Protein AF-A0A513X4R6-F1 (afdb_monomer_lite)

Sequence (219 aa):
MKGMVEGLRALVGANGWEYCILWKLSQDNRLLEWMGCCCGGRERGEFYQCADNPTNQPCRDISSFPHRRTRACEELSEFPSSIPMDDSLAFLPSFRNYAEALISNQPLWQTNVIDCSGSHEKEATAKTRALIPIPVGGLVELFAWNHMAEDQHTIDFVVSQCHESIPHAASTYQDLEPSNDCHYQPPSADLRTLPWDMSSDQIRHYNSSLNIFSAEKPA

Radius of gyration: 28.72 Å; chains: 1; bounding box: 83×50×83 Å

Secondary structure (DSSP, 8-state):
-HHHHHHHGGGBSTTSB-EEEEEEE-TTSSEEEEEEEEEGGGT--S-----S---SPPP--SS-------HHHHHHHHS-SEEESSGGGTTSGGGSSHHHHHHHTS-EEEEEEE---SSS----EEEEEEEEEETTTEEEEEEESS-----HHHHHHHHHHHHTTS-------------S----PPP---S---S----GGG--S--------------

Structure (mmCIF, N/CA/C/O backbone):
data_AF-A0A513X4R6-F1
#
_entry.id   AF-A0A513X4R6-F1
#
loop_
_atom_site.group_PDB
_atom_site.id
_atom_site.type_symbol
_atom_site.label_atom_id
_atom_site.label_alt_id
_atom_site.label_comp_id
_atom_site.label_asym_id
_atom_site.label_entity_id
_atom_site.label_seq_id
_atom_site.pdbx_PDB_ins_code
_atom_site.Cartn_x
_atom_site.Cartn_y
_atom_site.Cartn_z
_atom_site.occupancy
_atom_site.B_iso_or_equiv
_atom_site.auth_seq_id
_atom_site.auth_comp_id
_atom_site.auth_asym_id
_atom_site.auth_atom_id
_atom_site.pdbx_PDB_model_num
ATOM 1 N N . MET A 1 1 ? -12.089 -6.020 -1.212 1.00 69.81 1 MET A N 1
ATOM 2 C CA . MET A 1 1 ? -10.639 -6.102 -0.909 1.00 69.81 1 MET A CA 1
ATOM 3 C C . MET A 1 1 ? -9.819 -6.718 -2.035 1.00 69.81 1 MET A C 1
ATOM 5 O O . MET A 1 1 ? -8.995 -5.993 -2.565 1.00 69.81 1 MET A O 1
ATOM 9 N N . LYS A 1 2 ? -10.059 -7.960 -2.499 1.00 74.50 2 LYS A N 1
ATOM 10 C CA . LYS A 1 2 ? -9.310 -8.506 -3.659 1.00 74.50 2 LYS A CA 1
ATOM 11 C C . LYS A 1 2 ? -9.373 -7.608 -4.907 1.00 74.50 2 LYS A C 1
ATOM 13 O O . LYS A 1 2 ? -8.348 -7.385 -5.531 1.00 74.50 2 LYS A O 1
ATOM 18 N N . GLY A 1 3 ? -10.545 -7.039 -5.212 1.00 82.19 3 GLY A N 1
ATOM 19 C CA . GLY A 1 3 ? -10.702 -6.075 -6.310 1.00 82.19 3 GLY A CA 1
ATOM 20 C C . GLY A 1 3 ? -9.907 -4.774 -6.131 1.00 82.19 3 GLY A C 1
ATOM 21 O O . GLY A 1 3 ? -9.359 -4.280 -7.104 1.00 82.19 3 GLY A O 1
ATOM 22 N N . MET A 1 4 ? -9.762 -4.271 -4.898 1.00 87.69 4 MET A N 1
ATOM 23 C CA . MET A 1 4 ? -8.963 -3.064 -4.620 1.00 87.69 4 MET A CA 1
ATOM 24 C C . MET A 1 4 ? -7.484 -3.315 -4.894 1.00 87.69 4 MET A C 1
ATOM 26 O O . MET A 1 4 ? -6.848 -2.556 -5.609 1.00 87.69 4 MET A O 1
ATOM 30 N N . VAL A 1 5 ? -6.945 -4.414 -4.356 1.00 88.94 5 VAL A N 1
ATOM 31 C CA . VAL A 1 5 ? -5.538 -4.786 -4.565 1.00 88.94 5 VAL A CA 1
ATOM 32 C C . VAL A 1 5 ? -5.262 -5.067 -6.046 1.00 88.94 5 VAL A C 1
ATOM 34 O O . VAL A 1 5 ? -4.182 -4.755 -6.535 1.00 88.94 5 VAL A O 1
ATOM 37 N N . GLU A 1 6 ? -6.241 -5.611 -6.779 1.00 88.56 6 GLU A N 1
ATOM 38 C CA . GLU A 1 6 ? -6.140 -5.778 -8.232 1.00 88.56 6 GLU A CA 1
ATOM 39 C C . GLU A 1 6 ? -6.065 -4.434 -8.967 1.00 88.56 6 GLU A C 1
ATOM 41 O O . GLU A 1 6 ? -5.218 -4.280 -9.842 1.00 88.56 6 GLU A O 1
ATOM 46 N N . GLY A 1 7 ? -6.886 -3.453 -8.577 1.00 89.62 7 GLY A N 1
ATOM 47 C CA . GLY A 1 7 ? -6.831 -2.090 -9.113 1.00 89.62 7 GLY A CA 1
ATOM 48 C C . GLY A 1 7 ? -5.496 -1.395 -8.832 1.00 89.62 7 GLY A C 1
ATOM 49 O O . GLY A 1 7 ? 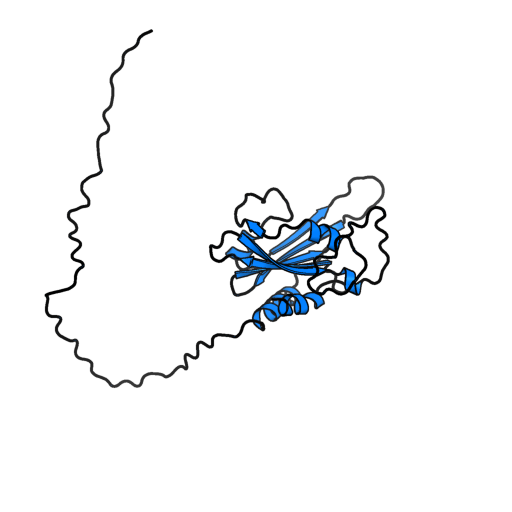-4.899 -0.797 -9.725 1.00 89.62 7 GLY A O 1
ATOM 50 N N . LEU A 1 8 ? -4.960 -1.561 -7.618 1.00 91.62 8 LEU A N 1
ATOM 51 C CA . LEU A 1 8 ? -3.658 -1.014 -7.214 1.00 91.62 8 LEU A CA 1
ATOM 52 C C . LEU A 1 8 ? -2.471 -1.606 -7.988 1.00 91.62 8 LEU A C 1
ATOM 54 O O . LEU A 1 8 ? -1.412 -0.982 -8.034 1.00 91.62 8 LEU A O 1
ATOM 58 N N . ARG A 1 9 ? -2.627 -2.770 -8.632 1.00 90.31 9 ARG A N 1
ATOM 59 C CA . ARG A 1 9 ? -1.540 -3.409 -9.389 1.00 90.31 9 ARG A CA 1
ATOM 60 C C . ARG A 1 9 ? -1.017 -2.545 -10.524 1.00 90.31 9 ARG A C 1
ATOM 62 O O . ARG A 1 9 ? 0.161 -2.656 -10.833 1.00 90.31 9 ARG A O 1
ATOM 69 N N . ALA A 1 10 ? -1.844 -1.664 -11.087 1.00 90.75 10 ALA A N 1
ATOM 70 C CA . ALA A 1 10 ? -1.395 -0.734 -12.114 1.00 90.75 10 ALA A CA 1
ATOM 71 C C . ALA A 1 10 ? -0.215 0.131 -11.646 1.00 90.75 10 ALA A C 1
ATOM 73 O O . ALA A 1 10 ? 0.568 0.553 -12.479 1.00 90.75 10 ALA A O 1
ATOM 74 N N . LEU A 1 11 ? -0.035 0.371 -10.343 1.00 92.62 11 LEU A N 1
ATOM 75 C CA . LEU A 1 11 ? 1.098 1.145 -9.830 1.00 92.62 11 LEU A CA 1
ATOM 76 C C . LEU A 1 11 ? 2.412 0.353 -9.786 1.00 92.62 11 LEU A C 1
ATOM 78 O O . LEU A 1 11 ? 3.480 0.954 -9.743 1.00 92.62 11 LEU A O 1
ATOM 82 N N . VAL A 1 12 ? 2.364 -0.977 -9.780 1.00 91.50 12 VAL A N 1
ATOM 83 C CA . VAL A 1 12 ? 3.515 -1.817 -9.435 1.00 91.50 12 VAL A CA 1
ATOM 84 C C . VAL A 1 12 ? 4.119 -2.467 -10.680 1.00 91.50 12 VAL A C 1
ATOM 86 O O . VAL A 1 12 ? 3.398 -3.005 -11.509 1.00 91.50 12 VAL A O 1
ATOM 89 N N . GLY A 1 13 ? 5.448 -2.477 -10.793 1.00 86.06 13 GLY A N 1
ATOM 90 C CA . GLY A 1 13 ? 6.172 -2.980 -11.958 1.00 86.06 13 GLY A CA 1
ATOM 91 C C . GLY A 1 13 ? 6.623 -1.834 -12.855 1.00 86.06 13 GLY A C 1
ATOM 92 O O . GLY A 1 13 ? 7.565 -1.117 -12.512 1.00 86.06 13 GLY A O 1
ATOM 93 N N . ALA A 1 14 ? 5.970 -1.658 -14.005 1.00 82.06 14 ALA A N 1
ATOM 94 C CA . ALA A 1 14 ? 6.360 -0.657 -15.000 1.00 82.06 14 ALA A CA 1
ATOM 95 C C . ALA A 1 14 ? 6.286 0.795 -14.488 1.00 82.06 14 ALA A C 1
ATOM 97 O O . ALA A 1 14 ? 7.035 1.647 -14.959 1.00 82.06 14 ALA A O 1
ATOM 98 N N . ASN A 1 15 ? 5.439 1.068 -13.490 1.00 86.38 15 ASN A N 1
ATOM 99 C CA . ASN A 1 15 ? 5.277 2.396 -12.887 1.00 86.38 15 ASN A CA 1
ATOM 100 C C . ASN A 1 15 ? 6.241 2.673 -11.716 1.00 86.38 15 ASN A C 1
ATOM 102 O O . ASN A 1 15 ? 6.050 3.612 -10.947 1.00 86.38 15 ASN A O 1
ATOM 106 N N . GLY A 1 16 ? 7.303 1.872 -11.586 1.00 88.88 16 GLY A N 1
ATOM 107 C CA . GLY A 1 16 ? 8.435 2.142 -10.694 1.00 88.88 16 GLY A CA 1
ATOM 108 C C . GLY A 1 16 ? 8.258 1.663 -9.254 1.00 88.88 16 GLY A C 1
ATOM 109 O O . GLY A 1 16 ? 9.260 1.458 -8.567 1.00 88.88 16 GLY A O 1
ATOM 110 N N . TRP A 1 17 ? 7.024 1.413 -8.808 1.00 94.31 17 TRP A N 1
ATOM 111 C CA . TRP A 1 17 ? 6.768 0.773 -7.520 1.00 94.31 17 TRP A CA 1
ATOM 112 C C . TRP A 1 17 ? 7.015 -0.731 -7.588 1.00 94.31 17 TRP A C 1
ATOM 114 O O . TRP A 1 17 ? 6.777 -1.391 -8.595 1.00 94.31 17 TRP A O 1
ATOM 124 N N . GLU A 1 18 ? 7.473 -1.296 -6.485 1.00 92.25 18 GLU A N 1
ATOM 125 C CA . GLU A 1 18 ? 7.954 -2.673 -6.412 1.00 92.25 18 GLU A CA 1
ATOM 126 C C . GLU A 1 18 ? 6.981 -3.593 -5.691 1.00 92.25 18 GLU A C 1
ATOM 128 O O . GLU A 1 18 ? 6.821 -4.762 -6.060 1.00 92.25 18 GLU A O 1
ATOM 133 N N . TYR A 1 19 ? 6.281 -3.047 -4.701 1.00 94.12 19 TYR A N 1
ATOM 134 C CA . TYR A 1 19 ? 5.102 -3.668 -4.129 1.00 94.12 19 TYR A CA 1
ATOM 135 C C . TYR A 1 19 ? 4.102 -2.642 -3.602 1.00 94.12 19 TYR A C 1
ATOM 137 O O . TYR A 1 19 ? 4.440 -1.488 -3.332 1.00 94.12 19 TYR A O 1
ATOM 145 N N . CYS A 1 20 ? 2.872 -3.121 -3.432 1.00 95.19 20 CYS A N 1
ATOM 146 C CA . CYS A 1 20 ? 1.808 -2.473 -2.687 1.00 95.19 20 CYS A CA 1
ATOM 147 C C . CYS A 1 20 ? 1.330 -3.395 -1.561 1.00 95.19 20 CYS A C 1
ATOM 149 O O . CYS A 1 20 ? 1.237 -4.607 -1.770 1.00 95.19 20 CYS A O 1
ATOM 151 N N . ILE A 1 21 ? 0.967 -2.849 -0.404 1.00 95.62 21 ILE A N 1
ATOM 152 C CA . ILE A 1 21 ? 0.267 -3.572 0.665 1.00 95.62 21 ILE A CA 1
ATOM 153 C C . ILE A 1 21 ? -0.992 -2.793 1.032 1.00 95.62 21 ILE A C 1
ATOM 155 O O . ILE A 1 21 ? -0.954 -1.577 1.202 1.00 95.62 21 ILE A O 1
ATOM 159 N N . LEU A 1 22 ? -2.111 -3.502 1.158 1.00 95.38 22 LEU A N 1
ATOM 160 C CA . LEU A 1 22 ? -3.358 -2.967 1.680 1.00 95.38 22 LEU A CA 1
ATOM 161 C C . LEU A 1 22 ? -3.518 -3.389 3.139 1.00 95.38 22 LEU A C 1
ATOM 163 O O . LEU A 1 22 ? -3.647 -4.579 3.440 1.00 95.38 22 LEU A O 1
ATOM 167 N N . TRP A 1 23 ? -3.583 -2.399 4.016 1.00 95.56 23 TRP A N 1
ATOM 168 C CA . TRP A 1 23 ? -3.818 -2.539 5.443 1.00 95.56 23 TRP A CA 1
ATOM 169 C C . TRP A 1 23 ? -5.211 -2.038 5.817 1.00 95.56 23 TRP A C 1
ATOM 171 O O . TRP A 1 23 ? -5.737 -1.094 5.221 1.00 95.56 23 TRP A O 1
ATOM 181 N N . LYS A 1 24 ? -5.800 -2.645 6.844 1.00 94.50 24 LYS A N 1
ATOM 182 C CA . LYS A 1 24 ? -7.063 -2.212 7.441 1.00 94.50 24 LYS A CA 1
ATOM 183 C C . LYS A 1 24 ? -6.896 -2.049 8.943 1.00 94.50 24 LYS A C 1
ATOM 185 O O . LYS A 1 24 ? -6.388 -2.948 9.599 1.00 94.50 24 LYS A O 1
ATOM 190 N N . LEU A 1 25 ? -7.354 -0.934 9.492 1.00 94.12 25 LEU A N 1
ATOM 191 C CA . LEU A 1 25 ? -7.389 -0.735 10.931 1.00 94.12 25 LEU A CA 1
ATOM 192 C C . LEU A 1 25 ? -8.422 -1.681 11.569 1.00 94.12 25 LEU A C 1
ATOM 194 O O . LEU A 1 25 ? -9.557 -1.808 11.095 1.00 94.12 25 LEU A O 1
ATOM 198 N N . SER A 1 26 ? -8.015 -2.370 12.631 1.00 94.19 26 SER A N 1
ATOM 199 C CA . SER A 1 26 ? -8.870 -3.257 13.413 1.00 94.19 26 SER A CA 1
ATOM 200 C C . SER A 1 26 ? -10.018 -2.477 14.059 1.00 94.19 26 SER A C 1
ATOM 202 O O . SER A 1 26 ? -9.937 -1.269 14.262 1.00 94.19 26 SER A O 1
ATOM 204 N N . GLN A 1 27 ? -11.105 -3.164 14.421 1.00 91.44 27 GLN A N 1
ATOM 205 C CA . GLN A 1 27 ? -12.296 -2.517 14.998 1.00 91.44 27 GLN A CA 1
ATOM 206 C C . GLN A 1 27 ? -12.017 -1.763 16.307 1.00 91.44 27 GLN A C 1
ATOM 208 O O . GLN A 1 27 ? -12.698 -0.791 16.620 1.00 91.44 27 GLN A O 1
ATOM 213 N N . ASP A 1 28 ? -11.035 -2.224 17.077 1.00 93.81 28 ASP A N 1
ATOM 214 C CA . ASP A 1 28 ? -10.584 -1.602 18.321 1.00 93.81 28 ASP A CA 1
ATOM 215 C C . ASP A 1 28 ? -9.475 -0.555 18.109 1.00 93.81 28 ASP A C 1
ATOM 217 O O . ASP A 1 28 ? -8.982 0.012 19.084 1.00 93.81 28 ASP A O 1
ATOM 221 N N . ASN A 1 29 ? -9.103 -0.276 16.853 1.00 91.62 29 ASN A N 1
ATOM 222 C CA . ASN A 1 29 ? -8.068 0.671 16.433 1.00 91.62 29 ASN A CA 1
ATOM 223 C C . ASN A 1 29 ? -6.667 0.383 16.992 1.00 91.62 29 ASN A C 1
ATOM 225 O O . ASN A 1 29 ? -5.866 1.300 17.178 1.00 91.62 29 ASN A O 1
ATOM 229 N N . ARG A 1 30 ? -6.361 -0.886 17.279 1.00 92.69 30 ARG A N 1
ATOM 230 C CA . ARG A 1 30 ? -5.084 -1.291 17.889 1.00 92.69 30 ARG A CA 1
ATOM 231 C C . ARG A 1 30 ? -4.115 -1.933 16.918 1.00 92.69 30 ARG A C 1
ATOM 233 O O . ARG A 1 30 ? -2.914 -1.895 17.167 1.00 92.69 30 ARG A O 1
ATOM 240 N N . LEU A 1 31 ? -4.617 -2.529 15.844 1.00 94.50 31 LEU A N 1
ATOM 241 C CA . LEU A 1 31 ? -3.823 -3.279 14.883 1.00 94.50 31 LEU A CA 1
ATOM 242 C C . LEU A 1 31 ? -4.144 -2.809 13.467 1.00 94.50 31 LEU A C 1
ATOM 244 O O . LEU A 1 31 ? -5.296 -2.543 13.141 1.00 94.50 31 LEU A O 1
ATOM 248 N N . LEU A 1 32 ? -3.141 -2.775 12.603 1.00 94.81 32 LEU A N 1
ATOM 249 C CA . LEU A 1 32 ? -3.330 -2.823 11.163 1.00 94.81 32 LEU A CA 1
ATOM 250 C C . LEU A 1 32 ? -3.281 -4.270 10.709 1.00 94.81 32 LEU A C 1
ATOM 252 O O . LEU A 1 32 ? -2.264 -4.938 10.862 1.00 94.81 32 LEU A O 1
ATOM 256 N N . GLU A 1 33 ? -4.378 -4.748 10.147 1.00 95.50 33 GLU A N 1
ATOM 257 C CA . GLU A 1 33 ? -4.534 -6.086 9.599 1.00 95.50 33 GLU A CA 1
ATOM 258 C C . GLU A 1 33 ? -4.172 -6.087 8.112 1.00 95.50 33 GLU A C 1
ATOM 260 O O . GLU A 1 33 ? -4.606 -5.224 7.343 1.00 95.50 33 GLU A O 1
ATOM 265 N N . TRP A 1 34 ? -3.369 -7.063 7.698 1.00 94.44 34 TRP A N 1
ATOM 266 C CA . TRP A 1 34 ? -3.005 -7.256 6.301 1.00 94.44 34 TRP A CA 1
ATOM 267 C C . TRP A 1 34 ? -4.203 -7.766 5.500 1.00 94.44 34 TRP A C 1
ATOM 269 O O . TRP A 1 34 ? -4.712 -8.860 5.754 1.00 94.44 34 TRP A O 1
ATOM 279 N N . MET A 1 35 ? -4.605 -7.033 4.461 1.00 93.19 35 MET A N 1
ATOM 280 C CA . MET A 1 35 ? -5.736 -7.415 3.605 1.00 93.19 35 MET A CA 1
ATOM 281 C C . MET A 1 35 ? -5.313 -7.974 2.245 1.00 93.19 35 MET A C 1
ATOM 283 O O . MET A 1 35 ? -6.104 -8.650 1.582 1.00 93.19 35 MET A O 1
ATOM 287 N N . GLY A 1 36 ? -4.081 -7.706 1.816 1.00 92.69 36 GLY A N 1
ATOM 288 C CA . GLY A 1 36 ? -3.514 -8.218 0.572 1.00 92.69 36 GLY A CA 1
ATOM 289 C C . GLY A 1 36 ? -2.332 -7.385 0.089 1.00 92.69 36 GLY A C 1
ATOM 290 O O . GLY A 1 36 ? -2.108 -6.278 0.568 1.00 92.69 36 GLY A O 1
ATOM 291 N N . CYS A 1 37 ? -1.592 -7.910 -0.885 1.00 93.06 37 CYS A N 1
ATOM 292 C CA . CYS A 1 37 ? -0.510 -7.186 -1.545 1.00 93.06 37 CYS A CA 1
ATOM 293 C C . CYS A 1 37 ? -0.460 -7.474 -3.044 1.00 93.06 37 CYS A C 1
ATOM 295 O O . CYS A 1 37 ? -1.049 -8.446 -3.536 1.00 93.06 37 CYS A O 1
ATOM 297 N N . CYS A 1 38 ? 0.286 -6.628 -3.742 1.00 90.56 38 CYS A N 1
ATOM 298 C CA . CYS A 1 38 ? 0.672 -6.809 -5.127 1.00 90.56 38 CYS A CA 1
ATOM 299 C C . CYS A 1 38 ? 2.179 -6.571 -5.282 1.00 90.56 38 CYS A C 1
ATOM 301 O O . CYS A 1 38 ? 2.743 -5.740 -4.574 1.00 90.56 38 CYS A O 1
ATOM 303 N N . CYS A 1 39 ? 2.851 -7.314 -6.165 1.00 90.25 39 CYS A N 1
ATOM 304 C CA . CYS A 1 39 ? 4.290 -7.167 -6.403 1.00 90.25 39 CYS A CA 1
ATOM 305 C C . CYS A 1 39 ? 4.621 -6.996 -7.894 1.00 90.25 39 CYS A C 1
ATOM 307 O O . CYS A 1 39 ? 3.942 -7.535 -8.768 1.00 90.25 39 CYS A O 1
ATOM 309 N N . GLY A 1 40 ? 5.714 -6.289 -8.192 1.00 84.56 40 GLY A N 1
ATOM 310 C CA . GLY A 1 40 ? 6.138 -5.967 -9.563 1.00 84.56 40 GLY A CA 1
ATOM 311 C C . GLY A 1 40 ? 6.750 -7.145 -10.320 1.00 84.56 40 GLY A C 1
ATOM 312 O O . GLY A 1 40 ? 7.066 -7.039 -11.505 1.00 84.56 40 GLY A O 1
ATOM 313 N N . GLY A 1 41 ? 6.905 -8.296 -9.654 1.00 75.25 41 GLY A N 1
ATOM 314 C CA . GLY A 1 41 ? 7.502 -9.499 -10.233 1.00 75.25 41 GLY A CA 1
ATOM 315 C C . GLY A 1 41 ? 6.713 -10.094 -11.401 1.00 75.25 41 GLY A C 1
ATOM 316 O O . GLY A 1 41 ? 7.286 -10.841 -12.191 1.00 75.25 41 GLY A O 1
ATOM 317 N N . ARG A 1 42 ? 5.426 -9.747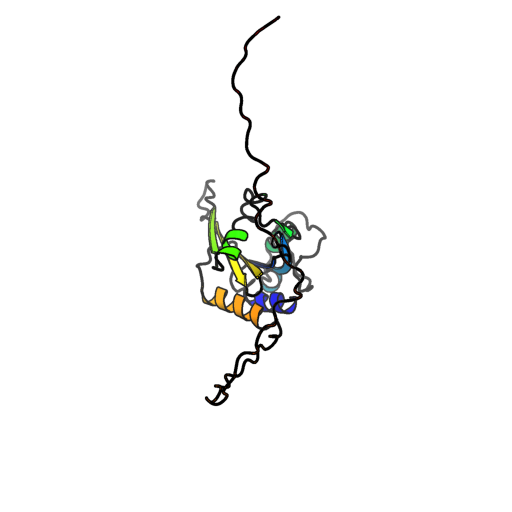 -11.546 1.00 68.69 42 ARG A N 1
ATOM 318 C CA . ARG A 1 42 ? 4.594 -10.185 -12.674 1.00 68.69 42 ARG A CA 1
ATOM 319 C C . ARG A 1 42 ? 4.964 -9.498 -13.989 1.00 68.69 42 ARG A C 1
ATOM 321 O O . ARG A 1 42 ? 4.973 -10.159 -15.021 1.00 68.69 42 ARG A O 1
ATOM 328 N N . GLU A 1 43 ? 5.238 -8.197 -13.960 1.00 61.41 43 GLU A N 1
ATOM 329 C CA . GLU A 1 43 ? 5.486 -7.414 -15.178 1.00 61.41 43 GLU A CA 1
ATOM 330 C C . GLU A 1 43 ? 6.949 -7.428 -15.594 1.00 61.41 43 GLU A C 1
ATOM 332 O O . GLU A 1 43 ? 7.246 -7.358 -16.784 1.00 61.41 43 GLU A O 1
ATOM 337 N N . ARG A 1 44 ? 7.871 -7.535 -14.627 1.00 58.19 44 ARG A N 1
ATOM 338 C CA . ARG A 1 44 ? 9.275 -7.249 -14.912 1.00 58.19 44 ARG A CA 1
ATOM 339 C C . ARG A 1 44 ? 9.924 -8.173 -15.927 1.00 58.19 44 ARG A C 1
ATOM 341 O O . ARG A 1 44 ? 10.911 -7.721 -16.467 1.00 58.19 44 ARG A O 1
ATOM 348 N N . GLY A 1 45 ? 9.444 -9.394 -16.203 1.00 51.56 45 GLY A N 1
ATOM 349 C CA . GLY A 1 45 ? 9.945 -10.273 -17.286 1.00 51.56 45 GLY A CA 1
ATOM 350 C C . GLY A 1 45 ? 11.460 -10.576 -17.311 1.00 51.56 45 GLY A C 1
ATOM 351 O O . GLY A 1 45 ? 11.918 -11.398 -18.102 1.00 51.56 45 GLY A O 1
ATOM 352 N N . GLU A 1 46 ? 12.241 -9.947 -16.439 1.00 43.03 46 GLU A N 1
ATOM 353 C CA . GLU A 1 46 ? 13.673 -9.773 -16.552 1.00 43.03 46 GLU A CA 1
ATOM 354 C C . GLU A 1 46 ? 14.373 -10.486 -15.405 1.00 43.03 46 GLU A C 1
ATOM 356 O O . GLU A 1 46 ? 13.980 -10.474 -14.234 1.00 43.03 46 GLU A O 1
ATOM 361 N N . PHE A 1 47 ? 15.421 -11.190 -15.809 1.00 44.38 47 PHE A N 1
ATOM 362 C CA . PHE A 1 47 ? 16.147 -12.169 -15.036 1.00 44.38 47 PHE A CA 1
ATOM 363 C C . PHE A 1 47 ? 17.075 -11.491 -14.024 1.00 44.38 47 PHE A C 1
ATOM 365 O O . PHE A 1 47 ? 18.291 -11.525 -14.186 1.00 44.38 47 PHE A O 1
ATOM 372 N N . TYR A 1 48 ? 16.544 -10.968 -12.921 1.00 44.12 48 TYR A N 1
ATOM 373 C CA . TYR A 1 48 ? 17.387 -10.774 -11.743 1.00 44.12 48 TYR A CA 1
ATOM 374 C C . TYR A 1 48 ? 17.687 -12.152 -11.144 1.00 44.12 48 TYR A C 1
ATOM 376 O O . TYR A 1 48 ? 16.860 -12.776 -10.479 1.00 44.12 48 TYR A O 1
ATOM 384 N N . GLN A 1 49 ? 18.865 -12.688 -11.465 1.00 42.31 49 GLN A N 1
ATOM 385 C CA . GLN A 1 49 ? 19.446 -13.815 -10.745 1.00 42.31 49 GLN A CA 1
ATOM 386 C C . GLN A 1 49 ? 19.888 -13.305 -9.371 1.00 42.31 49 GLN A C 1
ATOM 388 O O . GLN A 1 49 ? 21.033 -12.902 -9.201 1.00 42.31 49 GLN A O 1
ATOM 393 N N . CYS A 1 50 ? 18.988 -13.310 -8.387 1.00 43.50 50 CYS A N 1
ATOM 394 C CA . CYS A 1 50 ? 19.460 -13.472 -7.019 1.00 43.50 50 CYS A CA 1
ATOM 395 C C . CYS A 1 50 ? 19.829 -14.950 -6.889 1.00 43.50 50 CYS A C 1
ATOM 397 O O . CYS A 1 50 ? 18.970 -15.831 -6.994 1.00 43.50 50 CYS A O 1
ATOM 399 N N . ALA A 1 51 ? 21.133 -15.205 -6.837 1.00 45.69 51 ALA A N 1
ATOM 400 C CA . ALA A 1 51 ? 21.666 -16.509 -6.516 1.00 45.69 51 ALA A CA 1
ATOM 401 C C . ALA A 1 51 ? 21.285 -16.853 -5.070 1.00 45.69 51 ALA A C 1
ATOM 403 O O . ALA A 1 51 ? 21.296 -15.996 -4.191 1.00 45.69 51 ALA A O 1
ATOM 404 N N . ASP A 1 52 ? 20.990 -18.133 -4.887 1.00 43.72 52 ASP A N 1
ATOM 405 C CA . ASP A 1 52 ? 20.980 -18.853 -3.622 1.00 43.72 52 ASP A CA 1
ATOM 406 C C . ASP A 1 52 ? 19.704 -18.767 -2.767 1.00 43.72 52 ASP A C 1
ATOM 408 O O . ASP A 1 52 ? 19.515 -17.929 -1.892 1.00 43.72 52 ASP A O 1
ATOM 412 N N . ASN A 1 53 ? 18.909 -19.822 -2.984 1.00 46.38 53 ASN A N 1
ATOM 413 C CA . ASN A 1 53 ? 17.843 -20.384 -2.157 1.00 46.38 53 ASN A CA 1
ATOM 414 C C . ASN A 1 53 ? 16.418 -19.874 -2.452 1.00 46.38 53 ASN A C 1
ATOM 416 O O . ASN A 1 53 ? 15.920 -18.979 -1.770 1.00 46.38 53 ASN A O 1
ATOM 420 N N . PRO A 1 54 ? 15.696 -20.478 -3.423 1.00 52.59 54 PRO A N 1
ATOM 421 C CA . PRO A 1 54 ? 14.259 -20.286 -3.486 1.00 52.59 54 PRO A CA 1
ATOM 422 C C . PRO A 1 54 ? 13.672 -20.894 -2.213 1.00 52.59 54 PRO A C 1
ATOM 424 O O . PRO A 1 54 ? 13.576 -22.114 -2.072 1.00 52.59 54 PRO A O 1
ATOM 427 N N . THR A 1 55 ? 13.243 -20.057 -1.273 1.00 55.78 55 THR A N 1
ATOM 428 C CA . THR A 1 55 ? 12.204 -20.493 -0.350 1.00 55.78 55 THR A CA 1
ATOM 429 C C . THR A 1 55 ? 11.071 -21.021 -1.231 1.00 55.78 55 THR A C 1
ATOM 431 O O . THR A 1 55 ? 10.518 -20.290 -2.050 1.00 55.78 55 THR A O 1
ATOM 434 N N . ASN A 1 56 ? 10.741 -22.313 -1.115 1.00 58.31 56 ASN A N 1
ATOM 435 C CA . ASN A 1 56 ? 9.665 -22.977 -1.876 1.00 58.31 56 ASN A CA 1
ATOM 436 C C . ASN A 1 56 ? 8.269 -22.366 -1.613 1.00 58.31 56 ASN A C 1
ATOM 438 O O . ASN A 1 56 ? 7.247 -22.938 -1.987 1.00 58.31 56 ASN A O 1
ATOM 442 N N . GLN A 1 57 ? 8.206 -21.233 -0.917 1.00 68.12 57 GLN A N 1
ATOM 443 C CA . GLN A 1 57 ? 6.986 -20.538 -0.588 1.00 68.12 57 GLN A CA 1
ATOM 444 C C . GLN A 1 57 ? 6.544 -19.674 -1.774 1.00 68.12 57 GLN A C 1
ATOM 446 O O . GLN A 1 57 ? 7.351 -18.930 -2.348 1.00 68.12 57 GLN A O 1
ATOM 451 N N . PRO A 1 58 ? 5.258 -19.739 -2.150 1.00 74.62 58 PRO A N 1
ATOM 452 C CA . PRO A 1 58 ? 4.717 -18.882 -3.191 1.00 74.62 58 PRO A CA 1
ATOM 453 C C . PRO A 1 58 ? 4.811 -17.405 -2.785 1.00 74.62 58 PRO A C 1
ATOM 455 O O . PRO A 1 58 ? 4.907 -17.063 -1.603 1.00 74.62 58 PRO A O 1
ATOM 458 N N . CYS A 1 59 ? 4.805 -16.514 -3.777 1.00 84.75 59 CYS A N 1
ATOM 459 C CA . CYS A 1 59 ? 4.648 -15.083 -3.531 1.00 84.75 59 CYS A CA 1
ATOM 460 C C . CYS A 1 59 ? 3.335 -14.824 -2.769 1.00 84.75 59 CYS A C 1
ATOM 462 O O . CYS A 1 59 ? 2.332 -15.490 -3.027 1.00 84.75 59 CYS A O 1
ATOM 464 N N . ARG A 1 60 ? 3.335 -13.851 -1.848 1.00 86.88 60 ARG A N 1
ATOM 465 C CA . ARG A 1 60 ? 2.131 -13.433 -1.109 1.00 86.88 60 ARG A CA 1
ATOM 466 C C . ARG A 1 60 ? 1.143 -12.609 -1.946 1.00 86.88 60 ARG A C 1
ATOM 468 O O . ARG A 1 60 ? 0.068 -12.290 -1.443 1.00 86.88 60 ARG A O 1
ATOM 475 N N . ASP A 1 61 ? 1.502 -12.265 -3.186 1.00 85.88 61 ASP A N 1
ATOM 476 C CA . ASP A 1 61 ? 0.635 -11.528 -4.111 1.00 85.88 61 ASP A CA 1
ATOM 477 C C . ASP A 1 61 ? -0.731 -12.221 -4.234 1.00 85.88 61 ASP A C 1
ATOM 479 O O . ASP A 1 61 ? -0.830 -13.426 -4.478 1.00 85.88 61 ASP A O 1
ATOM 483 N N . ILE A 1 62 ? -1.803 -11.446 -4.054 1.00 76.69 62 ILE A N 1
ATOM 484 C CA . ILE A 1 62 ? -3.175 -11.968 -4.052 1.00 76.69 62 ILE A CA 1
ATOM 485 C C . ILE A 1 62 ? -3.618 -12.493 -5.431 1.00 76.69 62 ILE A C 1
ATOM 487 O O . ILE A 1 62 ? -4.589 -13.253 -5.534 1.00 76.69 62 ILE A O 1
ATOM 491 N N . SER A 1 63 ? -2.923 -12.087 -6.499 1.00 66.38 63 SER A N 1
ATOM 492 C CA . SER A 1 63 ? -3.082 -12.646 -7.837 1.00 66.38 63 SER A CA 1
ATOM 493 C C . SER A 1 63 ? -2.149 -13.846 -7.987 1.00 66.38 63 SER A C 1
ATOM 495 O O . SER A 1 63 ? -0.942 -13.726 -8.155 1.00 66.38 63 SER A O 1
ATOM 497 N N . SER A 1 64 ? -2.729 -15.041 -7.912 1.00 58.84 64 SER A N 1
ATOM 498 C CA . SER A 1 64 ? -2.040 -16.338 -7.892 1.00 58.84 64 SER A CA 1
ATOM 499 C C . SER A 1 64 ? -1.344 -16.717 -9.212 1.00 58.84 64 SER A C 1
ATOM 501 O O . SER A 1 64 ? -1.175 -17.904 -9.491 1.00 58.84 64 SER A O 1
ATOM 503 N N . PHE A 1 65 ? -0.982 -15.750 -10.060 1.00 63.91 65 PHE A N 1
ATOM 504 C CA . PHE A 1 65 ? -0.243 -16.037 -11.281 1.00 63.91 65 PHE A CA 1
ATOM 505 C C . PHE A 1 65 ? 1.184 -16.435 -10.906 1.00 63.91 65 PHE A C 1
ATOM 507 O O . PHE A 1 65 ? 1.888 -15.644 -10.276 1.00 63.91 65 PHE A O 1
ATOM 514 N N . PRO A 1 66 ? 1.634 -17.645 -11.270 1.00 70.38 66 PRO A N 1
ATOM 515 C CA . PRO A 1 66 ? 2.999 -18.048 -10.998 1.00 70.38 66 PR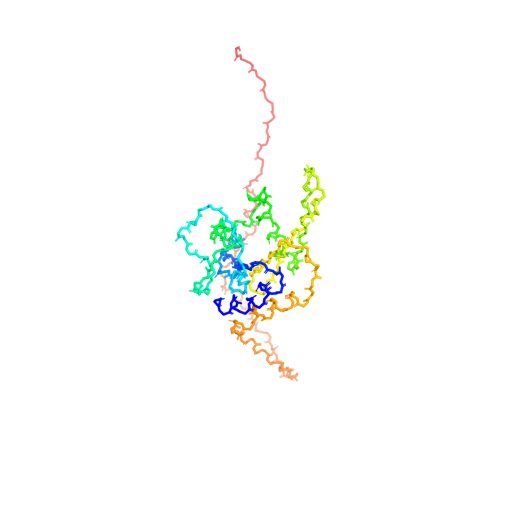O A CA 1
ATOM 516 C C . PRO A 1 66 ? 3.945 -17.128 -11.768 1.00 70.38 66 PRO A C 1
ATOM 518 O O . PRO A 1 66 ? 3.893 -17.039 -12.993 1.00 70.38 66 PRO A O 1
ATOM 521 N N . HIS A 1 67 ? 4.812 -16.444 -11.034 1.00 75.56 67 HIS A N 1
ATOM 522 C CA . HIS A 1 67 ? 5.892 -15.643 -11.586 1.00 75.56 67 HIS A CA 1
ATOM 523 C C . HIS A 1 67 ? 7.185 -15.959 -10.837 1.00 75.56 67 HIS A C 1
ATOM 525 O O . HIS A 1 67 ? 7.177 -16.504 -9.727 1.00 75.56 67 HIS A O 1
ATOM 531 N N . ARG A 1 68 ? 8.324 -15.633 -11.451 1.00 75.94 68 ARG A N 1
ATOM 532 C CA . ARG A 1 68 ? 9.619 -15.775 -10.786 1.00 75.94 68 ARG A CA 1
ATOM 533 C C . ARG A 1 68 ? 9.676 -14.812 -9.595 1.00 75.94 68 ARG A C 1
ATOM 535 O O . ARG A 1 68 ? 9.302 -13.647 -9.734 1.00 75.94 68 ARG A O 1
ATOM 542 N N . ARG A 1 69 ? 10.128 -15.296 -8.432 1.00 79.00 69 ARG A N 1
ATOM 543 C CA . ARG A 1 69 ? 10.283 -14.461 -7.232 1.00 79.00 69 ARG A CA 1
ATOM 544 C C . ARG A 1 69 ? 11.308 -13.353 -7.482 1.00 79.00 69 ARG A C 1
ATOM 546 O O . ARG A 1 69 ? 12.331 -13.583 -8.125 1.00 79.00 69 ARG A O 1
ATOM 553 N N . THR A 1 70 ? 11.011 -12.171 -6.963 1.00 82.75 70 THR A N 1
ATOM 554 C CA . THR A 1 70 ? 11.898 -11.004 -6.941 1.00 82.75 70 THR A CA 1
ATOM 555 C C . THR A 1 70 ? 12.199 -10.624 -5.491 1.00 82.75 70 THR A C 1
ATOM 557 O O . THR A 1 70 ? 11.574 -11.148 -4.566 1.00 82.75 70 THR A O 1
ATOM 560 N N . ARG A 1 71 ? 13.095 -9.651 -5.286 1.00 85.25 71 ARG A N 1
ATOM 561 C CA . ARG A 1 71 ? 13.356 -9.063 -3.963 1.00 85.25 71 ARG A CA 1
ATOM 562 C C . ARG A 1 71 ? 12.079 -8.544 -3.283 1.00 85.25 71 ARG A C 1
ATOM 564 O O . ARG A 1 71 ? 11.948 -8.655 -2.071 1.00 85.25 71 ARG A O 1
ATOM 571 N N . ALA A 1 72 ? 11.099 -8.063 -4.056 1.00 88.19 72 ALA A N 1
ATOM 572 C CA . ALA A 1 72 ? 9.785 -7.675 -3.533 1.00 88.19 72 ALA A CA 1
ATOM 573 C C . ALA A 1 72 ? 9.069 -8.841 -2.860 1.00 88.19 72 ALA A C 1
ATOM 575 O O . ALA A 1 72 ? 8.497 -8.683 -1.790 1.00 88.19 72 ALA A O 1
ATOM 576 N N . CYS A 1 73 ? 9.121 -10.030 -3.463 1.00 87.94 73 CYS A N 1
ATOM 577 C CA . CYS A 1 73 ? 8.492 -11.218 -2.899 1.00 87.94 73 CYS A CA 1
ATOM 578 C C . CYS A 1 73 ? 9.133 -11.625 -1.573 1.00 87.94 73 CYS A C 1
ATOM 580 O O . CYS A 1 73 ? 8.428 -12.111 -0.693 1.00 87.94 73 CYS A O 1
ATOM 582 N N . GLU A 1 74 ? 10.457 -11.479 -1.466 1.00 86.50 74 GLU A N 1
ATOM 583 C CA . GLU A 1 74 ? 11.227 -11.755 -0.250 1.00 86.50 74 GLU A CA 1
ATOM 584 C C . GLU A 1 74 ? 10.876 -10.762 0.860 1.00 86.50 74 GLU A C 1
ATOM 586 O O . GLU A 1 74 ? 10.506 -11.192 1.947 1.00 86.50 74 GLU A O 1
ATOM 591 N N . GLU A 1 75 ? 10.875 -9.454 0.578 1.00 88.12 75 GLU A N 1
ATOM 592 C CA . GLU A 1 75 ? 10.470 -8.451 1.572 1.00 88.12 75 GLU A CA 1
ATOM 593 C C . GLU A 1 75 ? 9.015 -8.667 2.015 1.00 88.12 75 GLU A C 1
ATOM 595 O O . GLU A 1 75 ? 8.744 -8.744 3.210 1.00 88.12 75 GLU A O 1
ATOM 600 N N . LEU A 1 76 ? 8.089 -8.891 1.075 1.00 90.75 76 LEU A N 1
ATOM 601 C CA . LEU A 1 76 ? 6.684 -9.174 1.386 1.00 90.75 76 LEU A CA 1
ATOM 602 C C . LEU A 1 76 ? 6.497 -10.445 2.234 1.00 90.75 76 LEU A C 1
ATOM 604 O O . LEU A 1 76 ? 5.540 -10.506 3.007 1.00 90.75 76 LEU A O 1
ATOM 608 N N . SER A 1 77 ? 7.361 -11.464 2.111 1.00 88.38 77 SER A N 1
ATOM 609 C CA . SER A 1 77 ? 7.261 -12.671 2.948 1.00 88.38 77 SER A CA 1
ATOM 610 C C . SER A 1 77 ? 7.615 -12.437 4.416 1.00 88.38 77 SER A C 1
ATOM 612 O O . SER A 1 77 ? 7.085 -13.163 5.259 1.00 88.38 77 SER A O 1
ATOM 614 N N . GLU A 1 78 ? 8.425 -11.420 4.715 1.00 88.62 78 GLU A N 1
ATOM 615 C CA . GLU A 1 78 ? 8.845 -11.069 6.079 1.00 88.62 78 GLU A CA 1
ATOM 616 C C . GLU A 1 78 ? 7.804 -10.225 6.831 1.00 88.62 78 GLU A C 1
ATOM 618 O O . GLU A 1 78 ? 7.849 -10.130 8.058 1.00 88.62 78 GLU A O 1
ATOM 623 N N . PHE A 1 79 ? 6.837 -9.620 6.131 1.00 90.69 79 PHE A N 1
ATOM 624 C CA . PHE A 1 79 ? 5.804 -8.829 6.797 1.00 90.69 79 PHE A CA 1
ATOM 625 C C . PHE A 1 79 ? 4.919 -9.706 7.706 1.00 90.69 79 PHE A C 1
ATOM 627 O O . PHE A 1 79 ? 4.512 -10.810 7.317 1.00 90.69 79 PHE A O 1
ATOM 634 N N . PRO A 1 80 ? 4.553 -9.230 8.906 1.00 91.81 80 PRO A N 1
ATOM 635 C CA . PRO A 1 80 ? 3.567 -9.901 9.738 1.00 91.81 80 PRO A CA 1
ATOM 636 C C . PRO A 1 80 ? 2.160 -9.741 9.144 1.00 91.81 80 PRO A C 1
ATOM 638 O O . PRO A 1 80 ? 1.888 -8.820 8.376 1.00 91.81 80 PRO A O 1
ATOM 641 N N . SER A 1 81 ? 1.235 -10.619 9.537 1.00 92.81 81 SER A N 1
ATOM 642 C CA . SER A 1 81 ? -0.182 -10.496 9.154 1.00 92.81 81 SER A CA 1
ATOM 643 C C . SER A 1 81 ? -0.889 -9.318 9.835 1.00 92.81 81 SER A C 1
ATOM 645 O O . SER A 1 81 ? -1.982 -8.938 9.421 1.00 92.81 81 SER A O 1
ATOM 647 N N . SER A 1 82 ? -0.290 -8.754 10.885 1.00 94.12 82 SER A N 1
ATOM 648 C CA . SER A 1 82 ? -0.796 -7.577 11.581 1.00 94.12 82 SER A CA 1
ATOM 649 C C . SER A 1 82 ? 0.334 -6.764 12.207 1.00 94.12 82 SER A C 1
ATOM 651 O O . SER A 1 82 ? 1.313 -7.343 12.681 1.00 94.12 82 SER A O 1
ATOM 653 N N . ILE A 1 83 ? 0.168 -5.446 12.272 1.00 93.50 83 ILE A N 1
ATOM 654 C CA . ILE A 1 83 ? 1.116 -4.506 12.881 1.00 93.50 83 ILE A CA 1
ATOM 655 C C . ILE A 1 83 ? 0.400 -3.764 14.015 1.00 93.50 83 ILE A C 1
ATOM 657 O O . ILE A 1 83 ? -0.684 -3.235 13.782 1.00 93.50 83 ILE A O 1
ATOM 661 N N . PRO A 1 84 ? 0.951 -3.704 15.235 1.00 92.56 84 PRO A N 1
ATOM 662 C CA . PRO A 1 84 ? 0.387 -2.875 16.288 1.00 92.56 84 PRO A CA 1
ATOM 663 C C . PRO A 1 84 ? 0.510 -1.384 15.952 1.00 92.56 84 PRO A C 1
ATOM 665 O O . PRO A 1 84 ? 1.510 -0.935 15.402 1.00 92.56 84 PRO A O 1
ATOM 668 N N . MET A 1 85 ? -0.525 -0.619 16.290 1.00 90.88 85 MET A N 1
ATOM 669 C CA . MET A 1 85 ? -0.583 0.836 16.096 1.00 90.88 85 MET A CA 1
ATOM 670 C C . MET A 1 85 ? 0.209 1.620 17.148 1.00 90.88 85 MET A C 1
ATOM 672 O O . MET A 1 85 ? 0.318 2.840 17.047 1.00 90.88 85 MET A O 1
ATOM 676 N N . ASP A 1 86 ? 0.724 0.938 18.170 1.00 86.06 86 ASP A N 1
ATOM 677 C CA . ASP A 1 86 ? 1.619 1.524 19.158 1.00 86.06 86 ASP A CA 1
ATOM 678 C C . ASP A 1 86 ? 3.074 1.561 18.653 1.00 86.06 86 ASP A C 1
ATOM 680 O O . ASP A 1 86 ? 3.441 0.963 17.641 1.00 86.06 86 ASP A O 1
ATOM 684 N N . ASP A 1 87 ? 3.940 2.256 19.387 1.00 79.06 87 ASP A N 1
ATOM 685 C CA . ASP A 1 87 ? 5.353 2.392 19.024 1.00 79.06 87 ASP A CA 1
ATOM 686 C C . ASP A 1 87 ? 6.183 1.122 19.293 1.00 79.06 87 ASP A C 1
ATOM 688 O O . ASP A 1 87 ? 7.414 1.160 19.201 1.00 79.06 87 ASP A O 1
ATOM 692 N N . SER A 1 88 ? 5.559 -0.022 19.613 1.00 85.31 88 SER A N 1
ATOM 693 C CA . SER A 1 88 ? 6.291 -1.249 19.960 1.00 85.31 88 SER A CA 1
ATOM 694 C C . SER A 1 88 ? 7.211 -1.729 18.839 1.00 85.31 88 SER A C 1
ATOM 696 O O . SER A 1 88 ? 8.251 -2.311 19.135 1.00 85.31 88 SER A O 1
ATOM 698 N N . LEU A 1 89 ? 6.884 -1.439 17.574 1.00 84.19 89 LEU A N 1
ATOM 699 C CA . LEU A 1 89 ? 7.706 -1.762 16.402 1.00 84.19 89 LEU A CA 1
ATOM 700 C C . LEU A 1 89 ? 8.405 -0.548 15.775 1.00 84.19 89 LEU A C 1
ATOM 702 O O . LEU A 1 89 ? 9.053 -0.687 14.739 1.00 84.19 89 LEU A O 1
ATOM 706 N N . ALA A 1 90 ? 8.355 0.633 16.400 1.00 78.94 90 ALA A N 1
ATOM 707 C CA . ALA A 1 90 ? 8.928 1.859 15.835 1.00 78.94 90 ALA A CA 1
ATOM 708 C C . ALA A 1 90 ? 10.458 1.793 15.625 1.00 78.94 90 ALA A C 1
ATOM 710 O O . ALA A 1 90 ? 11.027 2.601 14.881 1.00 78.94 90 ALA A O 1
ATOM 711 N N . PHE A 1 91 ? 11.146 0.840 16.265 1.00 79.19 91 PHE A N 1
ATOM 712 C CA . PHE A 1 91 ? 12.576 0.581 16.064 1.00 79.19 91 PHE A CA 1
ATOM 713 C C . PHE A 1 91 ? 12.894 -0.052 14.700 1.00 79.19 91 PHE A C 1
ATOM 715 O O . PHE A 1 91 ? 14.030 0.041 14.237 1.00 79.19 91 PHE A O 1
ATOM 722 N N . LEU A 1 92 ? 11.909 -0.666 14.041 1.00 83.62 92 LEU A N 1
ATOM 723 C CA . LEU A 1 92 ? 12.047 -1.205 12.696 1.00 83.62 92 LEU A CA 1
ATOM 724 C C . LEU A 1 92 ? 11.595 -0.144 11.679 1.00 83.62 92 LEU A C 1
ATOM 726 O O . LEU A 1 92 ? 10.428 0.251 11.697 1.00 83.62 92 LEU A O 1
ATOM 730 N N . PRO A 1 93 ? 12.469 0.306 10.757 1.00 79.62 93 PRO A N 1
ATOM 731 C CA . PRO A 1 93 ? 12.130 1.363 9.802 1.00 79.62 93 PRO A CA 1
ATOM 732 C C . PRO A 1 93 ? 10.872 1.069 8.971 1.00 79.62 93 PRO A C 1
ATOM 734 O O . PRO A 1 93 ? 10.064 1.967 8.748 1.00 79.62 93 PRO A O 1
ATOM 737 N N . SER A 1 94 ? 10.669 -0.193 8.576 1.00 81.19 94 SER A N 1
ATOM 738 C CA . SER A 1 94 ? 9.501 -0.638 7.800 1.00 81.19 94 SER A CA 1
ATOM 739 C C . SER A 1 94 ? 8.179 -0.585 8.577 1.00 81.19 94 SER A C 1
ATOM 741 O O . SER A 1 94 ? 7.115 -0.629 7.967 1.00 81.19 94 SER A O 1
ATOM 743 N N . PHE A 1 95 ? 8.227 -0.493 9.912 1.00 83.94 95 PHE A N 1
ATOM 744 C CA . PHE A 1 95 ? 7.056 -0.544 10.798 1.00 83.94 95 PHE A CA 1
ATOM 745 C C . PHE A 1 95 ? 6.706 0.807 11.444 1.00 83.94 95 PHE A C 1
ATOM 747 O O . PHE A 1 95 ? 5.831 0.883 12.300 1.00 83.94 95 PHE A O 1
ATOM 754 N N . ARG A 1 96 ? 7.348 1.902 11.017 1.00 88.75 96 ARG A N 1
ATOM 755 C CA . ARG A 1 96 ? 7.127 3.238 11.584 1.00 88.75 96 ARG A CA 1
ATOM 756 C C . ARG A 1 96 ? 6.074 4.054 10.820 1.00 88.75 96 ARG A C 1
ATOM 758 O O . ARG A 1 96 ? 5.850 3.838 9.628 1.00 88.75 96 ARG A O 1
ATOM 765 N N . ASN A 1 97 ? 5.496 5.040 11.504 1.00 91.25 97 ASN A N 1
ATOM 766 C CA . ASN A 1 97 ? 4.645 6.119 10.981 1.00 91.25 97 ASN A CA 1
ATOM 767 C C . ASN A 1 97 ? 3.275 5.698 10.412 1.00 91.25 97 ASN A C 1
ATOM 769 O O . ASN A 1 97 ? 2.557 6.532 9.868 1.00 91.25 97 ASN A O 1
ATOM 773 N N . TYR A 1 98 ? 2.860 4.442 10.595 1.00 92.75 98 TYR A N 1
ATOM 774 C CA . TYR A 1 98 ? 1.501 4.004 10.252 1.00 92.75 98 TYR A CA 1
ATOM 775 C C . TYR A 1 98 ? 0.439 4.782 11.036 1.00 92.75 98 TYR A C 1
ATOM 777 O O . TYR A 1 98 ? -0.523 5.280 10.454 1.00 92.75 98 TYR A O 1
ATOM 785 N N . ALA A 1 99 ? 0.642 4.924 12.351 1.00 91.94 99 ALA A N 1
ATOM 786 C CA . ALA A 1 99 ? -0.250 5.689 13.214 1.00 91.94 99 ALA A CA 1
ATOM 787 C C . ALA A 1 99 ? -0.300 7.167 12.826 1.00 91.94 99 ALA A C 1
ATOM 789 O O . ALA A 1 99 ? -1.379 7.741 12.738 1.00 91.94 99 ALA A O 1
ATOM 790 N N . GLU A 1 100 ? 0.854 7.763 12.527 1.00 92.62 100 GLU A N 1
ATOM 791 C CA . GLU A 1 100 ? 0.954 9.153 12.085 1.00 92.62 100 GLU A CA 1
ATOM 792 C C . GLU A 1 100 ? 0.161 9.402 10.794 1.00 92.62 100 GLU A C 1
ATOM 794 O O . GLU A 1 100 ? -0.660 10.320 10.750 1.00 92.62 100 GLU A O 1
ATOM 799 N N . ALA A 1 101 ? 0.340 8.557 9.773 1.00 93.88 101 ALA A N 1
ATOM 800 C CA . ALA A 1 101 ? -0.396 8.668 8.514 1.00 93.88 101 ALA A CA 1
ATOM 801 C C . ALA A 1 101 ? -1.914 8.540 8.736 1.00 93.88 101 ALA A C 1
ATOM 803 O O . ALA A 1 101 ? -2.691 9.362 8.254 1.00 93.88 101 ALA A O 1
ATOM 804 N N . LEU A 1 102 ? -2.349 7.555 9.528 1.00 93.06 102 LEU A N 1
ATOM 805 C CA . LEU A 1 102 ? -3.771 7.322 9.799 1.00 93.06 102 LEU A CA 1
ATOM 806 C C . LEU A 1 102 ? -4.422 8.433 10.635 1.00 93.06 102 LEU A C 1
ATOM 808 O O . LEU A 1 102 ? -5.548 8.826 10.343 1.00 93.06 102 LEU A O 1
ATOM 812 N N . ILE A 1 103 ? -3.734 8.953 11.656 1.00 91.56 103 ILE A N 1
ATOM 813 C CA . ILE A 1 103 ? -4.263 10.011 12.535 1.00 91.56 103 ILE A CA 1
ATOM 814 C C . ILE A 1 103 ? -4.314 11.353 11.806 1.00 91.56 103 ILE A C 1
ATOM 816 O O . ILE A 1 103 ? -5.303 12.076 11.921 1.00 91.56 103 ILE A O 1
ATOM 820 N N . SER A 1 104 ? -3.260 11.697 11.062 1.00 93.81 104 SER A N 1
ATOM 821 C CA . SER A 1 104 ? -3.241 12.928 10.262 1.00 93.81 104 SER A CA 1
ATOM 822 C C . SER A 1 104 ? -4.203 12.860 9.076 1.00 93.81 104 SER A C 1
ATOM 824 O O . SER A 1 104 ? -4.626 13.900 8.568 1.00 93.81 104 SER A O 1
ATOM 826 N N . ASN A 1 105 ? -4.549 11.643 8.640 1.00 93.56 105 ASN A N 1
ATOM 827 C CA . ASN A 1 105 ? -5.267 11.380 7.401 1.00 93.56 105 ASN A CA 1
ATOM 828 C C . ASN A 1 105 ? -4.608 12.091 6.204 1.00 93.56 105 ASN A C 1
ATOM 830 O O . ASN A 1 105 ? -5.291 12.591 5.311 1.00 93.56 105 ASN A O 1
ATOM 834 N N . GLN A 1 106 ? -3.276 12.183 6.230 1.00 94.50 106 GLN A N 1
ATOM 835 C CA . GLN A 1 106 ? -2.458 12.727 5.156 1.00 94.50 106 GLN A CA 1
ATOM 836 C C . GLN A 1 106 ? -1.514 11.643 4.628 1.00 94.50 106 GLN A C 1
ATOM 838 O O . GLN A 1 106 ? -1.011 10.830 5.413 1.00 94.50 106 GLN A O 1
ATOM 843 N N . PRO A 1 107 ? -1.254 11.619 3.311 1.00 96.50 107 PRO A N 1
ATOM 844 C CA . PRO A 1 107 ? -0.188 10.809 2.752 1.00 96.50 107 PRO A CA 1
ATOM 845 C C . PRO A 1 107 ? 1.155 11.156 3.395 1.00 96.50 107 PRO A C 1
ATOM 847 O O . PRO A 1 107 ? 1.464 12.322 3.629 1.00 96.50 107 PRO A O 1
ATOM 850 N N . LEU A 1 108 ? 1.968 10.138 3.657 1.00 95.94 108 LEU A N 1
ATOM 851 C CA . LEU A 1 108 ? 3.332 10.304 4.136 1.00 95.94 108 LEU A CA 1
ATOM 852 C C . LEU A 1 108 ? 4.307 9.704 3.132 1.00 95.94 108 LEU A C 1
ATOM 854 O O . LEU A 1 108 ? 4.228 8.515 2.823 1.00 95.94 108 LEU A O 1
ATOM 858 N N . TRP A 1 109 ? 5.268 10.509 2.689 1.00 95.62 109 TRP A N 1
ATOM 859 C CA . TRP A 1 109 ? 6.307 10.103 1.752 1.00 95.62 109 TRP A CA 1
ATOM 860 C C . TRP A 1 109 ? 7.671 10.057 2.443 1.00 95.62 109 TRP A C 1
ATOM 862 O O . TRP A 1 109 ? 8.160 11.054 2.969 1.00 95.62 109 TRP A O 1
ATOM 872 N N . GLN A 1 110 ? 8.292 8.882 2.471 1.00 92.19 110 GLN A N 1
ATOM 873 C CA . GLN A 1 110 ? 9.566 8.640 3.138 1.00 92.19 110 GLN A CA 1
ATOM 874 C C . GLN A 1 110 ? 10.618 8.260 2.101 1.00 92.19 110 GLN A C 1
ATOM 876 O O . GLN A 1 110 ? 10.489 7.239 1.426 1.00 92.19 110 GLN A O 1
ATOM 881 N N . THR A 1 111 ? 11.689 9.046 2.016 1.00 87.56 111 THR A N 1
ATOM 882 C CA . THR A 1 111 ? 12.856 8.728 1.188 1.00 87.56 111 THR A CA 1
ATOM 883 C C . THR A 1 111 ? 14.041 8.422 2.091 1.00 87.56 111 THR A C 1
ATOM 885 O O . THR A 1 111 ? 14.519 9.287 2.820 1.00 87.56 111 THR A O 1
ATOM 888 N N . ASN A 1 112 ? 14.531 7.186 2.027 1.00 79.00 112 ASN A N 1
ATOM 889 C CA . ASN A 1 112 ? 15.726 6.750 2.738 1.00 79.00 112 ASN A CA 1
ATOM 890 C C . ASN A 1 112 ? 16.891 6.692 1.753 1.00 79.00 112 ASN A C 1
ATOM 892 O O . ASN A 1 112 ? 16.923 5.829 0.873 1.00 79.00 112 ASN A O 1
ATOM 896 N N . VAL A 1 113 ? 17.852 7.600 1.907 1.00 72.25 113 VAL A N 1
ATOM 897 C CA . VAL A 1 113 ? 19.108 7.571 1.151 1.00 72.25 113 VAL A CA 1
ATOM 898 C C . VAL A 1 113 ? 20.071 6.641 1.878 1.00 72.25 113 VAL A C 1
ATOM 900 O O . VAL A 1 113 ? 20.393 6.865 3.044 1.00 72.25 113 VAL A O 1
ATOM 903 N N . ILE A 1 114 ? 20.491 5.562 1.216 1.00 66.44 114 ILE A N 1
ATOM 904 C CA . ILE A 1 114 ? 21.523 4.672 1.750 1.00 66.44 114 ILE A CA 1
ATOM 905 C C . ILE A 1 114 ? 22.856 5.087 1.137 1.00 66.44 114 ILE A C 1
ATOM 907 O O . ILE A 1 114 ? 23.131 4.788 -0.027 1.00 66.44 114 ILE A O 1
ATOM 911 N N . ASP A 1 115 ? 23.697 5.734 1.941 1.00 54.66 115 ASP A N 1
ATOM 912 C CA . ASP A 1 115 ? 25.082 6.004 1.573 1.00 54.66 115 ASP A CA 1
ATOM 913 C C . ASP A 1 115 ? 25.876 4.697 1.662 1.00 54.66 115 ASP A C 1
ATOM 915 O O . ASP A 1 115 ? 26.283 4.247 2.735 1.00 54.66 115 ASP A O 1
ATOM 919 N N . CYS A 1 116 ? 26.101 4.042 0.525 1.00 53.84 116 CYS A N 1
ATOM 920 C CA . CYS A 1 116 ? 27.043 2.932 0.459 1.00 53.84 116 CYS A CA 1
ATOM 921 C C . CYS A 1 116 ? 28.476 3.487 0.498 1.00 53.84 116 CYS A C 1
ATOM 923 O O . CYS A 1 116 ? 29.146 3.592 -0.527 1.00 53.84 116 CYS A O 1
ATOM 925 N N . SER A 1 117 ? 28.966 3.841 1.689 1.00 50.38 117 SER A N 1
ATOM 926 C CA . SER A 1 117 ? 30.352 4.265 1.906 1.00 50.38 117 SER A CA 1
ATOM 927 C C . SER A 1 117 ? 31.305 3.061 1.841 1.00 50.38 117 SER A C 1
ATOM 929 O O . SER A 1 117 ? 31.806 2.576 2.854 1.00 50.38 117 SER A O 1
ATOM 931 N N . GLY A 1 118 ? 31.528 2.529 0.642 1.00 47.06 118 GLY A N 1
ATOM 932 C CA . GLY A 1 118 ? 32.422 1.399 0.410 1.00 47.06 118 GLY A CA 1
ATOM 933 C C . GLY A 1 118 ? 32.942 1.406 -1.018 1.00 47.06 118 GLY A C 1
ATOM 934 O O . GLY A 1 118 ? 32.307 0.829 -1.887 1.00 47.06 118 GLY A O 1
ATOM 935 N N . SER A 1 119 ? 34.071 2.096 -1.215 1.00 49.81 119 SER A N 1
ATOM 936 C CA . SER A 1 119 ? 35.012 2.066 -2.354 1.00 49.81 119 SER A CA 1
ATOM 937 C C . SER A 1 119 ? 34.458 1.750 -3.760 1.00 49.81 119 SER A C 1
ATOM 939 O O . SER A 1 119 ? 34.060 0.621 -4.036 1.00 49.81 119 SER A O 1
ATOM 941 N N . HIS A 1 120 ? 34.637 2.721 -4.668 1.00 47.12 120 HIS A N 1
ATOM 942 C CA . HIS A 1 120 ? 34.204 2.802 -6.074 1.00 47.12 120 HIS A CA 1
ATOM 943 C C . HIS A 1 120 ? 32.731 3.175 -6.266 1.00 47.12 120 HIS A C 1
ATOM 945 O O . HIS A 1 120 ? 31.863 2.312 -6.239 1.00 47.12 120 HIS A O 1
ATOM 951 N N . GLU A 1 121 ? 32.511 4.485 -6.459 1.00 48.94 121 GLU A N 1
ATOM 952 C CA . GLU A 1 121 ? 31.381 5.149 -7.138 1.00 48.94 121 GLU A CA 1
ATOM 953 C C . GLU A 1 121 ? 30.132 4.275 -7.350 1.00 48.94 121 GLU A C 1
ATOM 955 O O . GLU A 1 121 ? 29.738 3.971 -8.474 1.00 48.94 121 GLU A O 1
ATOM 960 N N . LYS A 1 122 ? 29.496 3.854 -6.255 1.00 51.00 122 LYS A N 1
ATOM 961 C CA . LYS A 1 122 ? 28.125 3.354 -6.287 1.00 51.00 122 LYS A CA 1
ATOM 962 C C . LYS A 1 122 ? 27.231 4.497 -5.853 1.00 51.00 122 LYS A C 1
ATOM 964 O O . LYS A 1 122 ? 27.288 4.933 -4.707 1.00 51.00 122 LYS A O 1
ATOM 969 N N . GLU A 1 123 ? 26.467 4.994 -6.816 1.00 53.91 123 GLU A N 1
ATOM 970 C CA . GLU A 1 123 ? 25.415 5.986 -6.639 1.00 53.91 123 GLU A CA 1
ATOM 971 C C . GLU A 1 123 ? 24.542 5.613 -5.431 1.00 53.91 123 GLU A C 1
ATOM 973 O O . GLU A 1 123 ? 24.192 4.442 -5.242 1.00 53.91 123 GLU A O 1
ATOM 978 N N . ALA A 1 124 ? 24.249 6.592 -4.572 1.00 57.94 124 ALA A N 1
ATOM 979 C CA . ALA A 1 124 ? 23.401 6.375 -3.410 1.00 57.94 124 ALA A CA 1
ATOM 980 C C . ALA A 1 124 ? 22.038 5.855 -3.887 1.00 57.94 124 ALA A C 1
ATOM 982 O O . ALA A 1 124 ? 21.340 6.516 -4.654 1.00 57.94 124 ALA A O 1
ATOM 983 N N . THR A 1 125 ? 21.659 4.651 -3.454 1.00 68.75 125 THR A N 1
ATOM 984 C CA . THR A 1 125 ? 20.354 4.087 -3.819 1.00 68.75 125 THR A CA 1
ATOM 985 C C . THR A 1 125 ? 19.315 4.643 -2.858 1.00 68.75 125 THR A C 1
ATOM 987 O O . THR A 1 125 ? 19.227 4.245 -1.694 1.00 68.75 125 THR A O 1
ATOM 990 N N . ALA A 1 126 ? 18.561 5.633 -3.329 1.00 82.50 126 ALA A N 1
ATOM 991 C CA . ALA A 1 126 ? 17.419 6.162 -2.605 1.00 82.50 126 ALA A CA 1
ATOM 992 C C . ALA A 1 126 ? 16.261 5.164 -2.694 1.00 82.50 126 ALA A C 1
ATOM 994 O O . ALA A 1 126 ? 15.887 4.740 -3.782 1.00 82.50 126 ALA A O 1
ATOM 995 N N . LYS A 1 127 ? 15.695 4.794 -1.546 1.00 91.38 127 LYS A N 1
ATOM 996 C CA . LYS A 1 127 ? 14.470 3.996 -1.461 1.00 91.38 127 LYS A CA 1
ATOM 997 C C . LYS A 1 127 ? 13.319 4.897 -1.077 1.00 91.38 127 LYS A C 1
ATOM 999 O O . LYS A 1 127 ? 13.483 5.732 -0.187 1.00 91.38 127 LYS A O 1
ATOM 1004 N N . THR A 1 128 ? 12.156 4.661 -1.661 1.00 94.62 128 THR A N 1
ATOM 1005 C CA . THR A 1 128 ? 10.953 5.411 -1.326 1.00 94.62 128 THR A CA 1
ATOM 1006 C C . THR A 1 128 ? 9.872 4.502 -0.774 1.00 94.62 128 THR A C 1
ATOM 1008 O O . THR A 1 128 ? 9.614 3.423 -1.302 1.00 94.62 128 THR A O 1
ATOM 1011 N N . ARG A 1 129 ? 9.232 4.960 0.299 1.00 95.38 129 ARG A N 1
ATOM 1012 C CA . ARG A 1 129 ? 8.069 4.347 0.926 1.00 95.38 129 ARG A CA 1
ATOM 1013 C C . ARG A 1 129 ? 6.981 5.403 1.066 1.00 95.38 129 ARG A C 1
ATOM 1015 O O . ARG A 1 129 ? 7.238 6.455 1.640 1.00 95.38 129 ARG A O 1
ATOM 1022 N N . ALA A 1 130 ? 5.787 5.122 0.564 1.00 96.88 130 ALA A N 1
ATOM 1023 C CA . ALA A 1 130 ? 4.632 5.999 0.704 1.00 96.88 130 ALA A CA 1
ATOM 1024 C C . ALA A 1 130 ? 3.533 5.300 1.508 1.00 96.88 130 ALA A C 1
ATOM 1026 O O . ALA A 1 130 ? 3.223 4.137 1.256 1.00 96.88 130 ALA A O 1
ATOM 1027 N N . LEU A 1 131 ? 2.947 6.012 2.469 1.00 97.31 131 LEU A N 1
ATOM 1028 C CA . LEU A 1 131 ? 1.796 5.577 3.256 1.00 97.31 131 LEU A CA 1
ATOM 1029 C C . LEU A 1 131 ? 0.619 6.477 2.920 1.00 97.31 131 LEU A C 1
ATOM 1031 O O . LEU A 1 131 ? 0.656 7.667 3.209 1.00 97.31 131 LEU A O 1
ATOM 1035 N N . ILE A 1 132 ? -0.411 5.918 2.298 1.00 97.56 132 ILE A N 1
ATOM 1036 C CA . ILE A 1 132 ? -1.564 6.664 1.798 1.00 97.56 132 ILE A CA 1
ATOM 1037 C C . ILE A 1 132 ? -2.801 6.198 2.573 1.00 97.56 132 ILE A C 1
ATOM 1039 O O . ILE A 1 132 ? -3.258 5.067 2.369 1.00 97.56 132 ILE A O 1
ATOM 1043 N N . PRO A 1 133 ? -3.338 7.026 3.487 1.00 95.88 133 PRO A N 1
ATOM 1044 C CA . PRO A 1 133 ? -4.606 6.751 4.152 1.00 95.88 133 PRO A CA 1
ATOM 1045 C C . PRO A 1 133 ? -5.728 6.630 3.128 1.00 95.88 133 PRO A C 1
ATOM 1047 O O . PRO A 1 133 ? -5.823 7.429 2.197 1.00 95.88 133 PRO A O 1
ATOM 1050 N N . ILE A 1 134 ? -6.584 5.626 3.301 1.00 93.38 134 ILE A N 1
ATOM 1051 C CA . ILE A 1 134 ? -7.777 5.445 2.475 1.00 93.38 134 ILE A CA 1
ATOM 1052 C C . ILE A 1 134 ? -9.037 5.585 3.335 1.00 93.38 134 ILE A C 1
ATOM 1054 O O . ILE A 1 134 ? -9.008 5.284 4.537 1.00 93.38 134 ILE A O 1
ATOM 1058 N N . PRO A 1 135 ? -10.164 6.016 2.739 1.00 82.25 135 PRO A N 1
ATOM 1059 C CA . PRO A 1 135 ? -11.431 6.116 3.451 1.00 82.25 135 PRO A CA 1
ATOM 1060 C C . PRO A 1 135 ? -11.792 4.804 4.163 1.00 82.25 135 PRO A C 1
ATOM 1062 O O . PRO A 1 135 ? -11.457 3.716 3.696 1.00 82.25 135 PRO A O 1
ATOM 1065 N N . VAL A 1 136 ? -12.533 4.901 5.273 1.00 79.06 136 VAL A N 1
ATOM 1066 C CA . VAL A 1 136 ? -12.992 3.748 6.082 1.00 79.06 136 VAL A CA 1
ATOM 1067 C C . VAL A 1 136 ? -11.882 3.084 6.925 1.00 79.06 136 VAL A C 1
ATOM 1069 O O . VAL A 1 136 ? -11.995 1.926 7.322 1.00 79.06 136 VAL A O 1
ATOM 1072 N N . GLY A 1 137 ? -10.823 3.831 7.258 1.00 82.56 137 GLY A N 1
ATOM 1073 C CA . GLY A 1 137 ? -9.804 3.395 8.220 1.00 82.56 137 GLY A CA 1
ATOM 1074 C C . GLY A 1 137 ? -8.832 2.361 7.652 1.00 82.56 137 GLY A C 1
ATOM 1075 O O . GLY A 1 137 ? -8.449 1.424 8.346 1.00 82.56 137 GLY A O 1
ATOM 1076 N N . GLY A 1 138 ? -8.461 2.488 6.380 1.00 92.31 138 GLY A N 1
ATOM 1077 C CA . GLY A 1 138 ? -7.413 1.669 5.773 1.00 92.31 138 GLY A CA 1
ATOM 1078 C C . GLY A 1 138 ? -6.160 2.479 5.464 1.00 92.31 138 GLY A C 1
ATOM 1079 O O . GLY A 1 138 ? -6.167 3.709 5.492 1.00 92.31 138 GLY A O 1
ATOM 1080 N N . LEU A 1 139 ? -5.091 1.774 5.112 1.00 95.62 139 LEU A N 1
ATOM 1081 C CA . LEU A 1 139 ? -3.843 2.372 4.655 1.00 95.62 139 LEU A CA 1
ATOM 1082 C C . LEU A 1 139 ? -3.295 1.562 3.483 1.00 95.62 139 LEU A C 1
ATOM 1084 O O . LEU A 1 139 ? -3.292 0.333 3.521 1.00 95.62 139 LEU A O 1
ATOM 1088 N N . VAL A 1 140 ? -2.802 2.243 2.457 1.00 96.88 140 VAL A N 1
ATOM 1089 C CA . VAL A 1 140 ? -2.013 1.620 1.395 1.00 96.88 140 VAL A CA 1
ATOM 1090 C C . VAL A 1 140 ? -0.555 1.991 1.587 1.00 96.88 140 VAL A C 1
ATOM 1092 O O . VAL A 1 140 ? -0.212 3.161 1.727 1.00 96.88 140 VAL A O 1
ATOM 1095 N N . GLU A 1 141 ? 0.302 0.983 1.588 1.00 97.06 141 GLU A N 1
ATOM 1096 C CA . GLU A 1 141 ? 1.748 1.143 1.600 1.00 97.06 141 GLU A CA 1
ATOM 1097 C C . GLU A 1 141 ? 2.308 0.825 0.216 1.00 97.06 141 GLU A C 1
ATOM 1099 O O . GLU A 1 141 ? 2.055 -0.251 -0.325 1.00 97.06 141 GLU A O 1
ATOM 1104 N N . LEU A 1 142 ? 3.068 1.759 -0.349 1.00 97.00 142 LEU A N 1
ATOM 1105 C CA . LEU A 1 142 ? 3.809 1.592 -1.595 1.00 97.00 142 LEU A CA 1
ATOM 1106 C C . LEU A 1 142 ? 5.305 1.662 -1.306 1.00 97.00 142 LEU A C 1
ATOM 1108 O O . LEU A 1 142 ? 5.747 2.453 -0.471 1.00 97.00 142 LEU A O 1
ATOM 1112 N N . PHE A 1 143 ? 6.091 0.864 -2.020 1.00 95.31 143 PHE A N 1
ATOM 1113 C CA . PHE A 1 143 ? 7.541 0.836 -1.851 1.00 95.31 143 PHE A CA 1
ATOM 1114 C C . PHE A 1 143 ? 8.279 0.740 -3.186 1.00 95.31 143 PHE A C 1
ATOM 1116 O O . PHE A 1 143 ? 7.845 0.014 -4.078 1.00 95.31 143 PHE A O 1
ATOM 1123 N N . ALA A 1 144 ? 9.409 1.438 -3.310 1.00 93.69 144 ALA A N 1
ATOM 1124 C CA . ALA A 1 144 ? 10.303 1.406 -4.463 1.00 93.69 144 ALA A CA 1
ATOM 1125 C C . ALA A 1 144 ? 11.783 1.385 -4.032 1.00 93.69 144 ALA A C 1
ATOM 1127 O O . ALA A 1 144 ? 12.185 2.079 -3.094 1.00 93.69 144 ALA A O 1
ATOM 1128 N N . TRP A 1 145 ? 12.629 0.644 -4.764 1.00 89.75 145 TRP A N 1
ATOM 1129 C CA . TRP A 1 145 ? 14.100 0.698 -4.609 1.00 89.75 145 TRP A CA 1
ATOM 1130 C C . TRP A 1 145 ? 14.745 1.926 -5.268 1.00 89.75 145 TRP A C 1
ATOM 1132 O O . TRP A 1 145 ? 15.970 2.021 -5.289 1.00 89.75 145 TRP A O 1
ATOM 1142 N N . ASN A 1 146 ? 13.926 2.842 -5.782 1.00 89.44 146 ASN A N 1
ATOM 1143 C CA . ASN A 1 146 ? 14.334 4.097 -6.393 1.00 89.44 146 ASN A CA 1
ATOM 1144 C C . ASN A 1 146 ? 13.658 5.267 -5.675 1.00 89.44 146 ASN A C 1
ATOM 1146 O O . ASN A 1 146 ? 12.616 5.096 -5.036 1.00 89.44 146 ASN A O 1
ATOM 1150 N N . HIS A 1 147 ? 14.228 6.461 -5.833 1.00 91.44 147 HIS A N 1
ATOM 1151 C CA . HIS A 1 147 ? 13.561 7.688 -5.426 1.00 91.44 147 HIS A CA 1
ATOM 1152 C C . HIS A 1 147 ? 12.299 7.902 -6.267 1.00 91.44 147 HIS A C 1
ATOM 1154 O O . HIS A 1 147 ? 12.383 8.054 -7.485 1.00 91.44 147 HIS A O 1
ATOM 1160 N N . MET A 1 148 ? 11.154 7.970 -5.599 1.00 93.38 148 MET A N 1
ATOM 1161 C CA . MET A 1 148 ? 9.894 8.428 -6.175 1.00 93.38 148 MET A CA 1
ATOM 1162 C C . MET A 1 148 ? 9.572 9.776 -5.537 1.00 93.38 148 MET A C 1
ATOM 1164 O O . MET A 1 148 ? 9.539 9.872 -4.310 1.00 93.38 148 MET A O 1
ATOM 1168 N N . ALA A 1 149 ? 9.359 10.815 -6.342 1.00 93.81 149 ALA A N 1
ATOM 1169 C CA . ALA A 1 149 ? 8.851 12.082 -5.826 1.00 93.81 149 ALA A CA 1
ATOM 1170 C C . ALA A 1 149 ? 7.394 11.910 -5.374 1.00 93.81 149 ALA A C 1
ATOM 1172 O O . ALA A 1 149 ? 6.681 11.064 -5.916 1.00 93.81 149 ALA A O 1
ATOM 1173 N N . GLU A 1 150 ? 6.965 12.708 -4.397 1.00 95.75 150 GLU A N 1
ATOM 1174 C CA . GLU A 1 150 ? 5.557 12.764 -4.010 1.00 95.75 150 GLU A CA 1
ATOM 1175 C C . GLU A 1 150 ? 4.701 13.156 -5.218 1.00 95.75 150 GLU A C 1
ATOM 1177 O O . GLU A 1 150 ? 4.993 14.133 -5.913 1.00 95.75 150 GLU A O 1
ATOM 1182 N N . ASP A 1 151 ? 3.672 12.357 -5.484 1.00 95.31 151 ASP A N 1
ATOM 1183 C CA . ASP A 1 151 ? 2.841 12.477 -6.674 1.00 95.31 151 ASP A CA 1
ATOM 1184 C C . ASP A 1 151 ? 1.358 12.398 -6.308 1.00 95.31 151 ASP A C 1
ATOM 1186 O O . ASP A 1 151 ? 0.848 11.356 -5.882 1.00 95.31 151 ASP A O 1
ATOM 1190 N N . GLN A 1 152 ? 0.656 13.510 -6.530 1.00 96.31 152 GLN A N 1
ATOM 1191 C CA . GLN A 1 152 ? -0.774 13.619 -6.265 1.00 96.31 152 GLN A CA 1
ATOM 1192 C C . GLN A 1 152 ? -1.591 12.647 -7.122 1.00 96.31 152 GLN A C 1
ATOM 1194 O O . GLN A 1 152 ? -2.586 12.111 -6.643 1.00 96.31 152 GLN A O 1
ATOM 1199 N N . HIS A 1 153 ? -1.162 12.351 -8.354 1.00 95.69 153 HIS A N 1
ATOM 1200 C CA . HIS A 1 153 ? -1.884 11.407 -9.207 1.00 95.69 153 HIS A CA 1
ATOM 1201 C C . HIS A 1 153 ? -1.853 9.989 -8.638 1.00 95.69 153 HIS A C 1
ATOM 1203 O O . HIS A 1 153 ? -2.873 9.300 -8.659 1.00 95.69 153 HIS A O 1
ATOM 1209 N N . THR A 1 154 ? -0.716 9.565 -8.081 1.00 96.38 154 THR A N 1
ATOM 1210 C CA . THR A 1 154 ? -0.604 8.297 -7.352 1.00 96.38 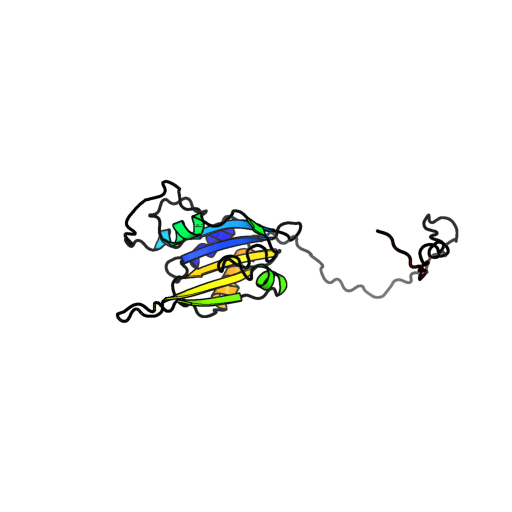154 THR A CA 1
ATOM 1211 C C . THR A 1 154 ? -1.537 8.273 -6.137 1.00 96.38 154 THR A C 1
ATOM 1213 O O . THR A 1 154 ? -2.249 7.288 -5.940 1.00 96.38 154 THR A O 1
ATOM 1216 N N . ILE A 1 155 ? -1.583 9.352 -5.349 1.00 96.38 155 ILE A N 1
ATOM 1217 C CA . ILE A 1 155 ? -2.467 9.463 -4.176 1.00 96.38 155 ILE A CA 1
ATOM 1218 C C . ILE A 1 155 ? -3.941 9.348 -4.590 1.00 96.38 155 ILE A C 1
ATOM 1220 O O . ILE A 1 155 ? -4.665 8.493 -4.073 1.00 96.38 155 ILE A O 1
ATOM 1224 N N . ASP A 1 156 ? -4.375 10.153 -5.560 1.00 95.69 156 ASP A N 1
ATOM 1225 C CA . ASP A 1 156 ? -5.758 10.178 -6.044 1.00 95.69 156 ASP A CA 1
ATOM 1226 C C . ASP A 1 156 ? -6.165 8.828 -6.647 1.00 95.69 156 ASP A C 1
ATOM 1228 O O . ASP A 1 156 ? -7.268 8.327 -6.405 1.00 95.69 156 ASP A O 1
ATOM 1232 N N . PHE A 1 157 ? -5.252 8.192 -7.389 1.00 95.12 157 PHE A N 1
ATOM 1233 C CA . PHE A 1 157 ? -5.460 6.852 -7.921 1.00 95.12 157 PHE A CA 1
ATOM 1234 C C . PHE A 1 157 ? -5.704 5.844 -6.794 1.00 95.12 157 PHE A C 1
ATOM 1236 O O . PHE A 1 157 ? -6.710 5.136 -6.821 1.00 95.12 157 PHE A O 1
ATOM 1243 N N . VAL A 1 158 ? -4.847 5.812 -5.770 1.00 95.12 158 VAL A N 1
ATOM 1244 C CA . VAL A 1 158 ? -5.004 4.906 -4.622 1.00 95.12 158 VAL A CA 1
ATOM 1245 C C . VAL A 1 158 ? -6.352 5.109 -3.931 1.00 95.12 158 VAL A C 1
ATOM 1247 O O . VAL A 1 158 ? -7.069 4.135 -3.674 1.00 95.12 158 VAL A O 1
ATOM 1250 N N . VAL A 1 159 ? -6.718 6.363 -3.661 1.00 93.62 159 VAL A N 1
ATOM 1251 C CA . VAL A 1 159 ? -7.980 6.702 -2.995 1.00 93.62 159 VAL A CA 1
ATOM 1252 C C . VAL A 1 159 ? -9.179 6.278 -3.848 1.00 93.62 159 VAL A C 1
ATOM 1254 O O . VAL A 1 159 ? -10.088 5.635 -3.322 1.00 93.62 159 VAL A O 1
ATOM 1257 N N . SER A 1 160 ? -9.169 6.550 -5.158 1.00 92.31 160 SER A N 1
ATOM 1258 C CA . SER A 1 160 ? -10.267 6.177 -6.068 1.00 92.31 160 SER A CA 1
ATOM 1259 C C . SER A 1 160 ? -10.501 4.662 -6.133 1.00 92.31 160 SER A C 1
ATOM 1261 O O . SER A 1 160 ? -11.631 4.208 -5.942 1.00 92.31 160 SER A O 1
ATOM 1263 N N . GLN A 1 161 ? -9.434 3.864 -6.274 1.00 90.31 161 GLN A N 1
ATOM 1264 C CA . GLN A 1 161 ? -9.517 2.396 -6.311 1.00 90.31 161 GLN A CA 1
ATOM 1265 C C . GLN A 1 161 ? -10.084 1.807 -5.011 1.00 90.31 161 GLN A C 1
ATOM 1267 O O . GLN A 1 161 ? -10.714 0.746 -5.006 1.00 90.31 161 GLN A O 1
ATOM 1272 N N . CYS A 1 162 ? -9.868 2.497 -3.891 1.00 84.81 162 CYS A N 1
ATOM 1273 C CA . CYS A 1 162 ? -10.356 2.072 -2.586 1.00 84.81 162 CYS A CA 1
ATOM 1274 C C . CYS A 1 162 ? -11.774 2.582 -2.281 1.00 84.81 162 CYS A C 1
ATOM 1276 O O . CYS A 1 162 ? -12.482 1.943 -1.504 1.00 84.81 162 CYS A O 1
ATOM 1278 N N . HIS A 1 163 ? -12.215 3.665 -2.925 1.00 77.62 163 HIS A N 1
ATOM 1279 C CA . HIS A 1 163 ? -13.543 4.256 -2.747 1.00 77.62 163 HIS A CA 1
ATOM 1280 C C . HIS A 1 163 ? -14.641 3.498 -3.515 1.00 77.62 163 HIS A C 1
ATOM 1282 O O . HIS A 1 163 ? -15.708 3.232 -2.968 1.00 77.62 163 HIS A O 1
ATOM 1288 N N . GLU A 1 164 ? -14.379 3.073 -4.756 1.00 60.75 164 GLU A N 1
ATOM 1289 C CA . GLU A 1 164 ? -15.395 2.455 -5.636 1.00 60.75 164 GLU A CA 1
ATOM 1290 C C . GLU A 1 164 ? -15.850 1.049 -5.206 1.00 60.75 164 GLU A C 1
ATOM 1292 O O . GLU A 1 164 ? -16.892 0.551 -5.629 1.00 60.75 164 GLU A O 1
ATOM 1297 N N . SER A 1 165 ? -15.077 0.383 -4.353 1.00 56.56 165 SER A N 1
ATOM 1298 C CA . SER A 1 165 ? -15.310 -1.018 -3.981 1.00 56.56 165 SER A CA 1
ATOM 1299 C C . SER A 1 165 ? -16.195 -1.215 -2.744 1.00 56.56 165 SER A C 1
ATOM 1301 O O . SER A 1 165 ? -16.411 -2.353 -2.312 1.00 56.56 165 SER A O 1
ATOM 1303 N N . ILE A 1 166 ? -16.716 -0.124 -2.179 1.00 50.31 166 ILE A N 1
ATOM 1304 C CA . ILE A 1 166 ? -17.587 -0.134 -1.006 1.00 50.31 166 ILE A CA 1
ATOM 1305 C C . ILE A 1 166 ? -18.953 0.396 -1.452 1.00 50.31 166 ILE A C 1
ATOM 1307 O O . ILE A 1 166 ? -19.042 1.563 -1.828 1.00 50.31 166 ILE A O 1
ATOM 1311 N N . PRO A 1 167 ? -20.032 -0.413 -1.442 1.00 38.06 167 PRO A N 1
ATOM 1312 C CA . PRO A 1 167 ? -21.357 0.126 -1.692 1.00 38.06 167 PRO A CA 1
ATOM 1313 C C . PRO A 1 167 ? -21.630 1.210 -0.653 1.00 38.06 167 PRO A C 1
ATOM 1315 O O . PRO A 1 167 ? -21.686 0.935 0.548 1.00 38.06 167 PRO A O 1
ATOM 1318 N N . HIS A 1 168 ? -21.786 2.446 -1.128 1.00 39.41 168 HIS A N 1
ATOM 1319 C CA . HIS A 1 168 ? -22.372 3.516 -0.345 1.00 39.41 168 HIS A CA 1
ATOM 1320 C C . HIS A 1 168 ? -23.695 2.985 0.212 1.00 39.41 168 HIS A C 1
ATOM 1322 O O . HIS A 1 168 ? -24.646 2.755 -0.537 1.00 39.41 168 HIS A O 1
ATOM 1328 N N . ALA A 1 169 ? -23.778 2.789 1.527 1.00 36.12 169 ALA A N 1
ATOM 1329 C CA . ALA A 1 169 ? -25.068 2.891 2.180 1.00 36.12 169 ALA A CA 1
ATOM 1330 C C . ALA A 1 169 ? -25.498 4.342 1.954 1.00 36.12 169 ALA A C 1
ATOM 1332 O O . ALA A 1 169 ? -25.000 5.256 2.607 1.00 36.12 169 ALA A O 1
ATOM 1333 N N . ALA A 1 170 ? -26.301 4.552 0.912 1.00 36.41 170 ALA A N 1
ATOM 1334 C CA . ALA A 1 170 ? -26.784 5.853 0.508 1.00 36.41 170 ALA A CA 1
ATOM 1335 C C . ALA A 1 170 ? -27.484 6.508 1.703 1.00 36.41 170 ALA A C 1
ATOM 1337 O O . ALA A 1 170 ? -28.595 6.129 2.070 1.00 36.41 170 ALA A O 1
ATOM 1338 N N . SER A 1 171 ? -26.850 7.510 2.308 1.00 37.47 171 SER A N 1
ATOM 1339 C CA . SER A 1 171 ? -27.567 8.511 3.083 1.00 37.47 171 SER A CA 1
ATOM 1340 C C . SER A 1 171 ? -28.252 9.436 2.080 1.00 37.47 171 SER A C 1
ATOM 1342 O O . SER A 1 171 ? -27.771 10.527 1.776 1.00 37.47 171 SER A O 1
ATOM 1344 N N . THR A 1 172 ? -29.358 8.970 1.503 1.00 35.94 172 THR A N 1
ATOM 1345 C CA . THR A 1 172 ? -30.310 9.835 0.811 1.00 35.94 172 THR A CA 1
ATOM 1346 C C . THR A 1 172 ? -31.005 10.688 1.870 1.00 35.94 172 THR A C 1
ATOM 1348 O O . THR A 1 172 ? -32.098 10.366 2.318 1.00 35.94 172 THR A O 1
ATOM 1351 N N . TYR A 1 173 ? -30.358 11.769 2.294 1.00 37.06 173 TYR A N 1
ATOM 1352 C CA . TYR A 1 173 ? -31.072 12.925 2.816 1.00 37.06 173 TYR A CA 1
ATOM 1353 C C . TYR A 1 173 ? -31.283 13.851 1.625 1.00 37.06 173 TYR A C 1
ATOM 1355 O O . TYR A 1 173 ? -30.400 14.607 1.235 1.00 37.06 173 TYR A O 1
ATOM 1363 N N . GLN A 1 174 ? -32.431 13.690 0.969 1.00 36.84 174 GLN A N 1
ATOM 1364 C CA . GLN A 1 174 ? -32.953 14.733 0.100 1.00 36.84 174 GLN A CA 1
ATOM 1365 C C . GLN A 1 174 ? -33.269 15.939 0.986 1.00 36.84 174 GLN A C 1
ATOM 1367 O O . GLN A 1 174 ? -34.045 15.811 1.935 1.00 36.84 174 GLN A O 1
ATOM 1372 N N . ASP A 1 175 ? -32.669 17.083 0.662 1.00 41.38 175 ASP A N 1
ATOM 1373 C CA . ASP A 1 175 ? -33.129 18.396 1.101 1.00 41.38 175 ASP A CA 1
ATOM 1374 C C . ASP A 1 175 ? -34.595 18.564 0.685 1.00 41.38 175 ASP A C 1
ATOM 1376 O O . ASP A 1 175 ? -34.920 18.826 -0.475 1.00 41.38 175 ASP A O 1
ATOM 1380 N N . LEU A 1 176 ? -35.493 18.372 1.645 1.00 39.69 176 LEU A N 1
ATOM 1381 C CA . LEU A 1 176 ? -36.855 18.876 1.598 1.00 39.69 176 LEU A CA 1
ATOM 1382 C C . LEU A 1 176 ? -36.933 19.971 2.657 1.00 39.69 176 LEU A C 1
ATOM 1384 O O . LEU A 1 176 ? -37.045 19.693 3.850 1.00 39.69 176 LEU A O 1
ATOM 1388 N N . GLU A 1 177 ? -36.837 21.218 2.201 1.00 40.19 177 GLU A N 1
ATOM 1389 C CA . GLU A 1 177 ? -37.187 22.403 2.983 1.00 40.19 177 GLU A CA 1
ATOM 1390 C C . GLU A 1 177 ? -38.565 22.210 3.645 1.00 40.19 177 GLU A C 1
ATOM 1392 O O . GLU A 1 177 ? -39.544 21.936 2.938 1.00 40.19 177 GLU A O 1
ATOM 1397 N N . PRO A 1 178 ? -38.705 22.369 4.974 1.00 37.09 178 PRO A N 1
ATOM 1398 C CA . PRO 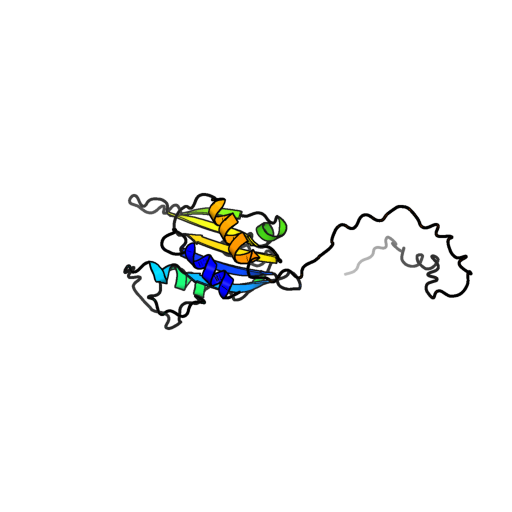A 1 178 ? -40.016 22.376 5.587 1.00 37.09 178 PRO A CA 1
ATOM 1399 C C . PRO A 1 178 ? -40.635 23.769 5.454 1.00 37.09 178 PRO A C 1
ATOM 1401 O O . PRO A 1 178 ? -40.171 24.752 6.027 1.00 37.09 178 PRO A O 1
ATOM 1404 N N . SER A 1 179 ? -41.729 23.818 4.697 1.00 37.47 179 SER A N 1
ATOM 1405 C CA . SER A 1 179 ? -42.707 24.902 4.683 1.00 37.47 179 SER A CA 1
ATOM 1406 C C . SER A 1 179 ? -43.128 25.276 6.114 1.00 37.47 179 SER A C 1
ATOM 1408 O O . SER A 1 179 ? -43.550 24.425 6.896 1.00 37.47 179 SER A O 1
ATOM 1410 N N . ASN A 1 180 ? -43.008 26.568 6.438 1.00 44.97 180 ASN A N 1
ATOM 1411 C CA . ASN A 1 180 ? -43.538 27.193 7.649 1.00 44.97 180 ASN A CA 1
ATOM 1412 C C . ASN A 1 180 ? -45.069 27.059 7.704 1.00 44.97 180 ASN A C 1
ATOM 1414 O O . ASN A 1 180 ? -45.754 27.937 7.187 1.00 44.97 180 ASN A O 1
ATOM 1418 N N . ASP A 1 181 ? -45.597 26.020 8.352 1.00 42.62 181 ASP A N 1
ATOM 1419 C CA . ASP A 1 181 ? -46.846 26.127 9.119 1.00 42.62 181 ASP A CA 1
ATOM 1420 C C . ASP A 1 181 ? -47.090 24.884 9.992 1.00 42.62 181 ASP A C 1
ATOM 1422 O O . ASP A 1 181 ? -47.574 23.855 9.524 1.00 42.62 181 ASP A O 1
ATOM 1426 N N . CYS A 1 182 ? -46.775 24.970 11.285 1.00 31.39 182 CYS A N 1
ATOM 1427 C CA . CYS A 1 182 ? -47.420 24.135 12.300 1.00 31.39 182 CYS A CA 1
ATOM 1428 C C . CYS A 1 182 ? -47.132 24.675 13.705 1.00 31.39 182 CYS A C 1
ATOM 1430 O O . CYS A 1 182 ? -46.060 24.478 14.278 1.00 31.39 182 CYS A O 1
ATOM 1432 N N . HIS A 1 183 ? -48.133 25.344 14.277 1.00 41.00 183 HIS A N 1
ATOM 1433 C CA . HIS A 1 183 ? -48.215 25.631 15.703 1.00 41.00 183 HIS A CA 1
ATOM 1434 C C . HIS A 1 183 ? -48.164 24.325 16.513 1.00 41.00 183 HIS A C 1
ATOM 1436 O O . HIS A 1 183 ? -49.126 23.561 16.525 1.00 41.00 183 HIS A O 1
ATOM 1442 N N . TYR A 1 184 ? -47.065 24.094 17.232 1.00 34.22 184 TYR A N 1
ATOM 1443 C CA . TYR A 1 184 ? -46.987 23.087 18.290 1.00 34.22 184 TYR A CA 1
ATOM 1444 C C . TYR A 1 184 ? -47.101 23.780 19.653 1.00 34.22 184 TYR A C 1
ATOM 1446 O O . TYR A 1 184 ? -46.240 24.575 20.031 1.00 34.22 184 TYR A O 1
ATOM 1454 N N . GLN A 1 185 ? -48.164 23.484 20.405 1.00 42.41 185 GLN A N 1
ATOM 1455 C CA . GLN A 1 185 ? -48.211 23.767 21.843 1.00 42.41 185 GLN A CA 1
ATOM 1456 C C . GLN A 1 185 ? -47.400 22.692 22.588 1.00 42.41 185 GLN A C 1
ATOM 1458 O O . GLN A 1 185 ? -47.566 21.506 22.290 1.00 42.41 185 GLN A O 1
ATOM 1463 N N . PRO A 1 186 ? -46.545 23.053 23.561 1.00 38.34 186 PRO A N 1
ATOM 1464 C CA . PRO A 1 186 ? -45.838 22.063 24.362 1.00 38.34 186 PRO A CA 1
ATOM 1465 C C . PRO A 1 186 ? -46.814 21.343 25.313 1.00 38.34 186 PRO A C 1
ATOM 1467 O O . PRO A 1 186 ? -47.676 21.997 25.908 1.00 38.34 186 PRO A O 1
ATOM 1470 N N . PRO A 1 187 ? -46.696 20.014 25.494 1.00 37.94 187 PRO A N 1
ATOM 1471 C CA . PRO A 1 187 ? -47.496 19.295 26.474 1.00 37.94 187 PRO A CA 1
ATOM 1472 C C . PRO A 1 187 ? -47.032 19.641 27.895 1.00 37.94 187 PRO A C 1
ATOM 1474 O O . PRO A 1 187 ? -45.836 19.719 28.179 1.00 37.94 187 PRO A O 1
ATOM 1477 N N . SER A 1 188 ? -47.990 19.835 28.800 1.00 47.31 188 SER A N 1
ATOM 1478 C CA . SER A 1 188 ? -47.749 19.976 30.236 1.00 47.31 188 SER A CA 1
ATOM 1479 C C . SER A 1 188 ? -47.144 18.682 30.786 1.00 47.31 188 SER A C 1
ATOM 1481 O O . SER A 1 188 ? -47.828 17.660 30.850 1.00 47.31 188 SER A O 1
ATOM 1483 N N . ALA A 1 189 ? -45.868 18.715 31.168 1.00 39.41 189 ALA A N 1
ATOM 1484 C CA . ALA A 1 189 ? -45.217 17.594 31.831 1.00 39.41 189 ALA A CA 1
ATOM 1485 C C . ALA A 1 189 ? -45.693 17.513 33.289 1.00 39.41 189 ALA A C 1
ATOM 1487 O O . ALA A 1 189 ? -45.344 18.348 34.124 1.00 39.41 189 ALA A O 1
ATOM 1488 N N . ASP A 1 190 ? -46.515 16.504 33.563 1.00 39.44 190 ASP A N 1
ATOM 1489 C CA . ASP A 1 190 ? -46.931 16.104 34.899 1.00 39.44 190 ASP A CA 1
ATOM 1490 C C . ASP A 1 190 ? -45.716 15.510 35.638 1.00 39.44 190 ASP A C 1
ATOM 1492 O O . ASP A 1 190 ? -45.095 14.535 35.203 1.00 39.44 190 ASP A O 1
ATOM 1496 N N . LEU A 1 191 ? -45.323 16.158 36.734 1.00 44.47 191 LEU A N 1
ATOM 1497 C CA . LEU A 1 191 ? -44.184 15.806 37.580 1.00 44.47 191 LEU A CA 1
ATOM 1498 C C . LEU A 1 191 ? -44.542 14.589 38.439 1.00 44.47 191 LEU A C 1
ATOM 1500 O O . LEU A 1 191 ? -44.875 14.733 39.613 1.00 44.47 191 LEU A O 1
ATOM 1504 N N . ARG A 1 192 ? -44.478 13.382 37.873 1.00 51.44 192 ARG A N 1
ATOM 1505 C CA . ARG A 1 192 ? -44.318 12.127 38.628 1.00 51.44 192 ARG A CA 1
ATOM 1506 C C . ARG A 1 192 ? -44.038 10.976 37.667 1.00 51.44 192 ARG A C 1
ATOM 1508 O O . ARG A 1 192 ? -44.837 10.714 36.787 1.00 51.44 192 ARG A O 1
ATOM 1515 N N . THR A 1 193 ? -42.924 10.288 37.930 1.00 49.62 193 THR A N 1
ATOM 1516 C CA . THR A 1 193 ? -42.402 9.045 37.322 1.00 49.62 193 THR A CA 1
ATOM 1517 C C . THR A 1 193 ? -41.462 9.182 36.119 1.00 49.62 193 THR A C 1
ATOM 1519 O O . THR A 1 193 ? -41.810 8.835 34.996 1.00 49.62 193 THR A O 1
ATOM 1522 N N . LEU A 1 194 ? -40.206 9.554 36.396 1.00 41.25 194 LEU A N 1
ATOM 1523 C CA . LEU A 1 194 ? -39.035 9.039 35.673 1.00 41.25 194 LEU A CA 1
ATOM 1524 C C . LEU A 1 194 ? -38.002 8.503 36.694 1.00 41.25 194 LEU A C 1
ATOM 1526 O O . LEU A 1 194 ? -37.899 9.078 37.777 1.00 41.25 194 LEU A O 1
ATOM 1530 N N . PRO A 1 195 ? -37.259 7.414 36.403 1.00 41.91 195 PRO A N 1
ATOM 1531 C CA . PRO A 1 195 ? -36.554 6.590 37.397 1.00 41.91 195 PRO A CA 1
ATOM 1532 C C . PRO A 1 195 ? -35.078 6.977 37.608 1.00 41.91 195 PRO A C 1
ATOM 1534 O O . PRO A 1 195 ? -34.254 6.134 37.953 1.00 41.91 195 PRO A O 1
ATOM 1537 N N . TRP A 1 196 ? -34.725 8.244 37.407 1.00 44.75 196 TRP A N 1
ATOM 1538 C CA . TRP A 1 196 ? -33.350 8.734 37.561 1.00 44.75 196 TRP A CA 1
ATOM 1539 C C . TRP A 1 196 ? -33.354 10.018 38.385 1.00 44.75 196 TRP A C 1
ATOM 1541 O O . TRP A 1 196 ? -33.156 11.116 37.875 1.00 44.75 196 TRP A O 1
ATOM 1551 N N . ASP A 1 197 ? -33.614 9.860 39.681 1.00 38.88 197 ASP A N 1
ATOM 1552 C CA . ASP A 1 197 ? -33.339 10.886 40.683 1.00 38.88 197 ASP A CA 1
ATOM 1553 C C . ASP A 1 197 ? -31.976 10.570 41.318 1.00 38.88 197 ASP A C 1
ATOM 1555 O O . ASP A 1 197 ? -31.868 9.882 42.334 1.00 38.88 197 ASP A O 1
ATOM 1559 N N . MET A 1 198 ? -30.900 10.979 40.642 1.00 40.50 198 MET A N 1
ATOM 1560 C CA . MET A 1 198 ? -29.563 10.984 41.234 1.00 40.50 198 MET A CA 1
ATOM 1561 C C . MET A 1 198 ? -29.420 12.248 42.083 1.00 40.50 198 MET A C 1
ATOM 1563 O O . MET A 1 198 ? -28.994 13.294 41.600 1.00 40.50 198 MET A O 1
ATOM 1567 N N . SER A 1 199 ? -29.787 12.132 43.358 1.00 43.78 199 SER A N 1
ATOM 1568 C CA . SER A 1 199 ? -29.527 13.153 44.372 1.00 43.78 199 SER A CA 1
ATOM 1569 C C . SER A 1 199 ? -28.018 13.407 44.513 1.00 43.78 199 SER A C 1
ATOM 1571 O O . SER A 1 199 ? -27.228 12.485 44.730 1.00 43.78 199 SER A O 1
ATOM 1573 N N . SER A 1 200 ? -27.620 14.676 44.405 1.00 43.78 200 SER A N 1
ATOM 1574 C CA . SER A 1 200 ? -26.232 15.163 44.449 1.00 43.78 200 SER A CA 1
ATOM 1575 C C . SER A 1 200 ? -25.553 15.100 45.829 1.00 43.78 200 SER A C 1
ATOM 1577 O O . SER A 1 200 ? -24.493 15.696 46.008 1.00 43.78 200 SER A O 1
ATOM 1579 N N . ASP A 1 201 ? -26.095 14.360 46.800 1.00 44.09 201 ASP A N 1
ATOM 1580 C CA . ASP A 1 201 ? -25.561 14.303 48.171 1.00 44.09 201 ASP A CA 1
ATOM 1581 C C . ASP A 1 201 ? -24.581 13.144 48.442 1.00 44.09 201 ASP A C 1
ATOM 1583 O O . ASP A 1 201 ? -24.172 12.925 49.582 1.00 44.09 201 AS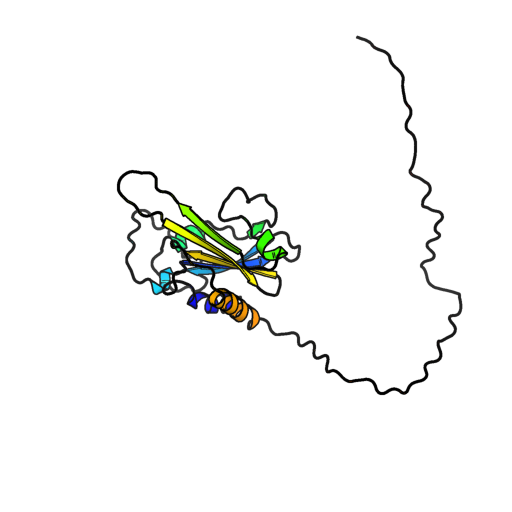P A O 1
ATOM 1587 N N . GLN A 1 202 ? -24.122 12.422 47.411 1.00 45.56 202 GLN A N 1
ATOM 1588 C CA . GLN A 1 202 ? -23.196 11.287 47.579 1.00 45.56 202 GLN A CA 1
ATOM 1589 C C . GLN A 1 202 ? -21.759 11.516 47.078 1.00 45.56 202 GLN A C 1
ATOM 1591 O O . GLN A 1 202 ? -20.992 10.567 46.940 1.00 45.56 202 GLN A O 1
ATOM 1596 N N . ILE A 1 203 ? -21.340 12.773 46.885 1.00 47.22 203 ILE A N 1
ATOM 1597 C CA . ILE A 1 203 ? -19.933 13.136 46.620 1.00 47.22 203 ILE A CA 1
ATOM 1598 C C . ILE A 1 203 ? -19.367 13.881 47.836 1.00 47.22 203 ILE A C 1
ATOM 1600 O O . ILE A 1 203 ? -19.000 15.051 47.773 1.00 47.22 203 ILE A O 1
ATOM 1604 N N . ARG A 1 204 ? -19.327 13.213 48.995 1.00 49.53 204 ARG A N 1
ATOM 1605 C CA . ARG A 1 204 ? -18.607 13.716 50.183 1.00 49.53 204 ARG A CA 1
ATOM 1606 C C . ARG A 1 204 ? -17.971 12.639 51.058 1.00 49.53 204 ARG A C 1
ATOM 1608 O O . ARG A 1 204 ? -17.749 12.856 52.242 1.00 49.53 204 ARG A O 1
ATOM 1615 N N . HIS A 1 205 ? -17.583 11.512 50.473 1.00 46.25 205 HIS A N 1
ATOM 1616 C CA . HIS A 1 205 ? -16.749 10.532 51.164 1.00 46.25 205 HIS A CA 1
ATOM 1617 C C . HIS A 1 205 ? -15.678 9.995 50.225 1.00 46.25 205 HIS A C 1
ATOM 1619 O O . HIS A 1 205 ? -15.857 8.940 49.649 1.00 46.25 205 HIS A O 1
ATOM 1625 N N . TYR A 1 206 ? -14.603 10.762 50.039 1.00 39.03 206 TYR A N 1
ATOM 1626 C CA . TYR A 1 206 ? -13.223 10.268 49.934 1.00 39.03 206 TYR A CA 1
ATOM 1627 C C . TYR A 1 206 ? -12.303 11.490 49.826 1.00 39.03 206 TYR A C 1
ATOM 1629 O O . TYR A 1 206 ? -11.904 11.903 48.745 1.00 39.03 206 TYR A O 1
ATOM 1637 N N . ASN A 1 207 ? -12.030 12.128 50.965 1.00 35.94 207 ASN A N 1
ATOM 1638 C CA . ASN A 1 207 ? -10.883 13.016 51.121 1.00 35.94 207 ASN A CA 1
ATOM 1639 C C . ASN A 1 207 ? -10.473 13.100 52.597 1.00 35.94 207 ASN A C 1
ATOM 1641 O O . ASN A 1 207 ? -11.319 13.278 53.471 1.00 35.94 207 ASN A O 1
ATOM 1645 N N . SER A 1 208 ? -9.154 13.042 52.804 1.00 34.41 208 SER A N 1
ATOM 1646 C CA . SER A 1 208 ? -8.386 13.063 54.060 1.00 34.41 208 SER A CA 1
ATOM 1647 C C . SER A 1 208 ? -8.362 11.741 54.846 1.00 34.41 208 SER A C 1
ATOM 1649 O O . SER A 1 208 ? -9.392 11.124 55.074 1.00 34.41 208 SER A O 1
ATOM 1651 N N . SER A 1 209 ? -7.194 11.226 55.245 1.00 40.66 209 SER A N 1
ATOM 1652 C CA . SER A 1 209 ? -6.218 11.979 56.049 1.00 40.66 209 SER A CA 1
ATOM 1653 C C . SER A 1 209 ? -4.745 11.705 55.717 1.00 40.66 209 SER A C 1
ATOM 1655 O O . SER A 1 209 ? -4.287 10.565 55.737 1.00 40.66 209 SER A O 1
ATOM 1657 N N . LEU A 1 210 ? -3.991 12.792 55.527 1.00 42.62 210 LEU A N 1
ATOM 1658 C CA . LEU A 1 210 ? -2.561 12.897 55.834 1.00 42.62 210 LEU A CA 1
ATOM 1659 C C . LEU A 1 210 ? -2.385 13.166 57.342 1.00 42.62 210 LEU A C 1
ATOM 1661 O O . LEU A 1 210 ? -3.050 14.048 57.871 1.00 42.62 210 LEU A O 1
ATOM 1665 N N . ASN A 1 211 ? -1.458 12.456 57.990 1.00 41.72 211 ASN A N 1
ATOM 1666 C CA . ASN A 1 211 ? -0.717 12.826 59.214 1.00 41.72 211 ASN A CA 1
ATOM 1667 C C . ASN A 1 211 ? 0.639 12.089 59.083 1.00 41.72 211 ASN A C 1
ATOM 1669 O O . ASN A 1 211 ? 0.629 10.869 58.966 1.00 41.72 211 ASN A O 1
ATOM 1673 N N . ILE A 1 212 ? 1.800 12.693 58.791 1.00 37.75 212 ILE A N 1
ATOM 1674 C CA . ILE A 1 212 ? 2.647 13.658 59.528 1.00 37.75 212 ILE A CA 1
ATOM 1675 C C . ILE A 1 212 ? 3.197 13.097 60.867 1.00 37.75 212 ILE A C 1
ATOM 1677 O O . ILE A 1 212 ? 2.485 13.038 61.858 1.00 37.75 212 ILE A O 1
ATOM 1681 N N . PHE A 1 213 ? 4.497 12.741 60.823 1.00 39.88 213 PHE A N 1
ATOM 1682 C CA . PHE A 1 213 ? 5.524 12.445 61.853 1.00 39.88 213 PHE A CA 1
ATOM 1683 C C . PHE A 1 213 ? 5.269 11.443 62.996 1.00 39.88 213 PHE A C 1
ATOM 1685 O O . PHE A 1 213 ? 4.484 11.694 63.902 1.00 39.88 213 PHE A O 1
ATOM 1692 N N . SER A 1 214 ? 6.143 10.427 63.079 1.00 41.69 214 SER A N 1
ATOM 1693 C CA . SER A 1 214 ? 6.914 10.099 64.295 1.00 41.69 214 SER A CA 1
ATOM 1694 C C . SER A 1 214 ? 8.117 9.208 63.961 1.00 41.69 214 SER A C 1
ATOM 1696 O O . SER A 1 214 ? 8.012 8.259 63.188 1.00 41.69 214 SER A O 1
ATOM 1698 N N . ALA A 1 215 ? 9.271 9.582 64.509 1.00 42.69 215 ALA A N 1
ATOM 1699 C CA . ALA A 1 215 ? 10.528 8.847 64.474 1.00 42.69 215 ALA A CA 1
ATOM 1700 C C . ALA A 1 215 ? 10.526 7.705 65.505 1.00 42.69 215 ALA A C 1
ATOM 1702 O O . ALA A 1 215 ? 9.907 7.865 66.547 1.00 42.69 215 ALA A O 1
ATOM 1703 N N . GLU A 1 216 ? 11.245 6.608 65.235 1.00 38.41 216 GLU A N 1
ATOM 1704 C CA . GLU A 1 216 ? 12.322 6.049 66.084 1.00 38.41 216 GLU A CA 1
ATOM 1705 C C . GLU A 1 216 ? 12.844 4.697 65.538 1.00 38.41 216 GLU A C 1
ATOM 1707 O O . GLU A 1 216 ? 12.100 3.879 65.004 1.00 38.41 216 GLU A O 1
ATOM 1712 N N . LYS A 1 217 ? 14.171 4.516 65.647 1.00 38.69 217 LYS A N 1
ATOM 1713 C CA . LYS A 1 217 ? 14.995 3.302 65.397 1.00 38.69 217 LYS A CA 1
ATOM 1714 C C . LYS A 1 217 ? 14.699 2.220 66.466 1.00 38.69 217 LYS A C 1
ATOM 1716 O O . LYS A 1 217 ? 14.181 2.614 67.508 1.00 38.69 217 LYS A O 1
ATOM 1721 N N . PRO A 1 218 ? 15.050 0.914 66.325 1.00 47.47 218 PRO A N 1
ATOM 1722 C CA . PRO A 1 218 ? 16.411 0.360 66.091 1.00 47.47 218 PRO A CA 1
ATOM 1723 C C . PRO A 1 218 ? 16.414 -0.817 65.065 1.00 47.47 218 PRO A C 1
ATOM 1725 O O . PRO A 1 218 ? 15.352 -1.228 64.616 1.00 47.47 218 PRO A O 1
ATOM 1728 N N . ALA A 1 219 ? 17.523 -1.362 64.549 1.00 42.06 219 ALA A N 1
ATOM 1729 C CA . ALA A 1 219 ? 18.784 -1.813 65.155 1.00 42.06 219 ALA A CA 1
ATOM 1730 C C . ALA A 1 219 ? 20.006 -1.568 64.251 1.00 42.06 219 ALA A C 1
ATOM 1732 O O . ALA A 1 219 ? 19.814 -1.312 63.041 1.00 42.06 219 ALA A O 1
#

Foldseek 3Di:
DLQLQVLLQVCAAPVQWAKKWKWFQDPVRFKTATPFMAGNQVPNPDDPPPDDDDPPDAQRHPPRDDGDDDVSSVVNVPDDRMATLDCPVVVPVVRPCLVVCQVVQHKDKDWDFDPPPDDDDDDTFIKIWIWHDEPPGMIMIIIGSHDDDDDVVSNVSSRVSRVVVDPPPDPPPDDDDDDDDDDDDDDDDDPDDDDDPPPPPPPPPDDDDDDDDDDDDDD

pLDDT: mean 72.21, std 22.54, range [31.39, 97.56]

Organism: NCBI:txid112615

InterPro domains:
  IPR025610 Transcription factor MYC/MYB N-terminal [PF14215] (6-158)